Protein AF-A0A9W9Y971-F1 (afdb_monomer_lite)

Structure (mmCIF, N/CA/C/O backbone):
data_AF-A0A9W9Y971-F1
#
_entry.id   AF-A0A9W9Y971-F1
#
loop_
_atom_site.group_PDB
_atom_site.id
_atom_site.type_symbol
_atom_site.label_atom_id
_atom_site.label_alt_id
_atom_site.label_comp_id
_atom_site.label_asym_id
_atom_site.label_entity_id
_atom_site.label_seq_id
_atom_site.pdbx_PDB_ins_code
_atom_site.Cartn_x
_atom_site.Cartn_y
_atom_site.Cartn_z
_atom_site.occupancy
_atom_site.B_iso_or_equiv
_atom_site.auth_seq_id
_atom_site.auth_comp_id
_atom_site.auth_asym_id
_atom_site.auth_atom_id
_atom_site.pdbx_PDB_model_num
ATOM 1 N N . MET A 1 1 ? -6.198 -28.218 12.241 1.00 58.19 1 MET A N 1
ATOM 2 C CA . MET A 1 1 ? -5.341 -27.033 12.477 1.00 58.19 1 MET A CA 1
ATOM 3 C C . MET A 1 1 ? -5.635 -25.911 11.484 1.00 58.19 1 MET A C 1
ATOM 5 O O . MET A 1 1 ? -5.913 -24.820 11.950 1.00 58.19 1 MET A O 1
ATOM 9 N N . ALA A 1 2 ? -5.689 -26.165 10.168 1.00 63.78 2 ALA A N 1
ATOM 10 C CA . ALA A 1 2 ? -6.005 -25.134 9.162 1.00 63.78 2 ALA A CA 1
ATOM 11 C C . ALA A 1 2 ? -7.348 -24.402 9.386 1.00 63.78 2 ALA A C 1
ATOM 13 O O . ALA A 1 2 ? -7.381 -23.181 9.347 1.00 63.78 2 ALA A O 1
ATOM 14 N N . ALA A 1 3 ? -8.426 -25.123 9.722 1.00 70.31 3 ALA A N 1
ATOM 15 C CA . ALA A 1 3 ? -9.736 -24.509 9.980 1.00 70.31 3 ALA A CA 1
ATOM 16 C C . ALA A 1 3 ? -9.753 -23.553 11.192 1.00 70.31 3 ALA A C 1
ATOM 18 O O . ALA A 1 3 ? -10.472 -22.566 11.180 1.00 70.31 3 ALA A O 1
ATOM 19 N N . ALA A 1 4 ? -8.944 -23.823 12.223 1.00 72.19 4 ALA A N 1
ATOM 20 C CA . ALA A 1 4 ? -8.858 -22.964 13.406 1.00 72.19 4 ALA A CA 1
ATOM 21 C C . ALA A 1 4 ? -7.996 -21.713 13.157 1.00 72.19 4 ALA A C 1
ATOM 23 O O . ALA A 1 4 ? -8.248 -20.666 13.744 1.00 72.19 4 ALA A O 1
ATOM 24 N N . ALA A 1 5 ? -6.983 -21.819 12.288 1.00 73.00 5 ALA A N 1
ATOM 25 C CA . ALA A 1 5 ? -6.194 -20.669 11.855 1.00 73.00 5 ALA A CA 1
ATOM 26 C C . ALA A 1 5 ? -7.034 -19.724 10.983 1.00 73.00 5 ALA A C 1
ATOM 28 O O . ALA A 1 5 ? -7.047 -18.528 11.233 1.00 73.00 5 ALA A O 1
ATOM 29 N N . ASP A 1 6 ? -7.802 -20.274 10.040 1.00 78.50 6 ASP A N 1
ATOM 30 C CA . ASP A 1 6 ? -8.719 -19.506 9.192 1.00 78.50 6 ASP A CA 1
ATOM 31 C C . ASP A 1 6 ? -9.809 -18.790 10.016 1.00 78.50 6 ASP A C 1
ATOM 33 O O . ASP A 1 6 ? -10.057 -17.603 9.827 1.00 78.50 6 ASP A O 1
ATOM 37 N N . ASP A 1 7 ? -10.397 -19.460 11.012 1.00 83.88 7 ASP A N 1
ATOM 38 C CA . ASP A 1 7 ? -11.390 -18.840 11.903 1.00 83.88 7 ASP A CA 1
ATOM 39 C C . ASP A 1 7 ? -10.799 -17.687 12.736 1.00 83.88 7 ASP A C 1
ATOM 41 O O . ASP A 1 7 ? -11.383 -16.605 12.841 1.00 83.88 7 ASP A O 1
ATOM 45 N N . ARG A 1 8 ? -9.577 -17.867 13.253 1.00 85.19 8 ARG A N 1
ATOM 46 C CA . ARG A 1 8 ? -8.841 -16.804 13.951 1.00 85.19 8 ARG A CA 1
ATOM 47 C C . ARG A 1 8 ? -8.570 -15.611 13.035 1.00 85.19 8 ARG A C 1
ATOM 49 O O . ARG A 1 8 ? -8.769 -14.476 13.454 1.00 85.19 8 ARG A O 1
ATOM 56 N N . ASN A 1 9 ? -8.143 -15.857 11.802 1.00 86.75 9 ASN A N 1
ATOM 57 C CA . ASN A 1 9 ? -7.836 -14.808 10.832 1.00 86.75 9 ASN A CA 1
ATOM 58 C C . ASN A 1 9 ? -9.091 -13.993 10.481 1.00 86.75 9 ASN A C 1
ATOM 60 O O . ASN A 1 9 ? -9.072 -12.763 10.484 1.00 86.75 9 ASN A O 1
ATOM 64 N N . ARG A 1 10 ? -10.237 -14.660 10.295 1.00 88.69 10 ARG A N 1
ATOM 65 C CA . ARG A 1 10 ? -11.530 -13.975 10.120 1.00 88.69 10 ARG A CA 1
ATOM 66 C C . ARG A 1 10 ? -11.905 -13.137 11.339 1.00 88.69 10 ARG A C 1
ATOM 68 O O . ARG A 1 10 ? -12.347 -12.001 11.174 1.00 88.69 10 ARG A O 1
ATOM 75 N N . SER A 1 11 ? -11.697 -13.663 12.547 1.00 92.50 11 SER A N 1
ATOM 76 C CA . SER A 1 11 ? -11.949 -12.928 13.790 1.00 92.50 11 SER A CA 1
ATOM 77 C C . SER A 1 11 ? -11.058 -11.687 13.922 1.00 92.50 11 SER A C 1
ATOM 79 O O . SER A 1 11 ? -11.558 -10.627 14.298 1.00 92.50 11 SER A O 1
ATOM 81 N N . LEU A 1 12 ? -9.770 -11.780 13.574 1.00 93.31 12 LEU A N 1
ATOM 82 C CA . LEU A 1 12 ? -8.840 -10.645 13.597 1.00 93.31 12 LEU A CA 1
ATOM 83 C C . LEU A 1 12 ? -9.221 -9.582 12.566 1.00 93.31 12 LEU A C 1
ATOM 85 O O . LEU A 1 12 ? -9.265 -8.394 12.889 1.00 93.31 12 LEU A O 1
ATOM 89 N N . LYS A 1 13 ? -9.570 -10.000 11.346 1.00 93.69 13 LYS A N 1
ATOM 90 C CA . LYS A 1 13 ? -10.064 -9.098 10.303 1.00 93.69 13 LYS A CA 1
ATOM 91 C C . LYS A 1 13 ? -11.346 -8.381 10.724 1.00 93.69 13 LYS A C 1
ATOM 93 O O . LYS A 1 13 ? -11.473 -7.180 10.493 1.00 93.69 13 LYS A O 1
ATOM 98 N N . GLN A 1 14 ? -1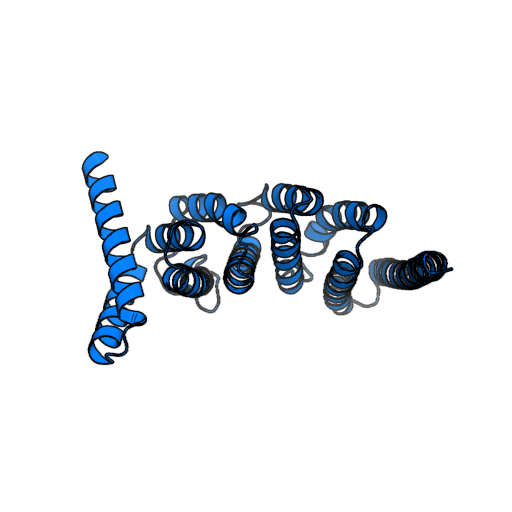2.279 -9.083 11.365 1.00 94.81 14 GLN A N 1
ATOM 99 C CA . GLN A 1 14 ? -13.498 -8.469 11.888 1.00 94.81 14 GLN A CA 1
ATOM 100 C C . GLN A 1 14 ? -13.184 -7.438 12.982 1.00 94.81 14 GLN A C 1
ATOM 102 O O . GLN A 1 14 ? -13.661 -6.307 12.898 1.00 94.81 14 GLN A O 1
ATOM 107 N N . ALA A 1 15 ? -12.324 -7.780 13.946 1.00 95.31 15 ALA A N 1
ATOM 108 C CA . ALA A 1 15 ? -11.894 -6.851 14.992 1.00 95.31 15 ALA A CA 1
ATOM 109 C C . ALA A 1 15 ? -11.201 -5.602 14.415 1.00 95.31 15 ALA A C 1
ATOM 111 O O . ALA A 1 15 ? -11.392 -4.490 14.916 1.00 95.31 15 ALA A O 1
ATOM 112 N N . LEU A 1 16 ? -10.431 -5.759 13.331 1.00 96.75 16 LEU A N 1
ATOM 113 C CA 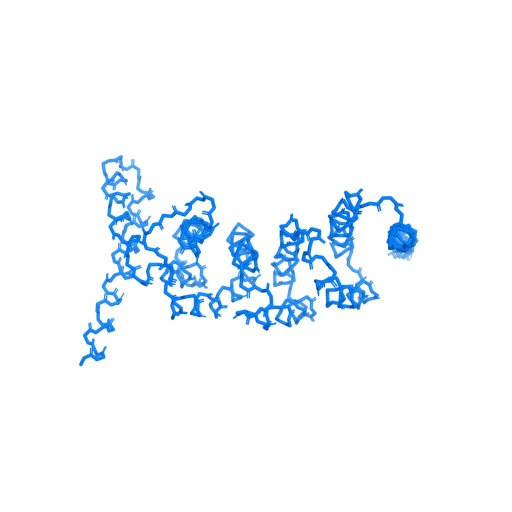. LEU A 1 16 ? -9.847 -4.638 12.599 1.00 96.75 16 LEU A CA 1
ATOM 114 C C . LEU A 1 16 ? -10.934 -3.739 11.999 1.00 96.75 16 LEU A C 1
ATOM 116 O O . LEU A 1 16 ? -10.899 -2.531 12.212 1.00 96.75 16 LEU A O 1
ATOM 120 N N . VAL A 1 17 ? -11.922 -4.299 11.297 1.00 96.31 17 VAL A N 1
ATOM 121 C CA . VAL A 1 17 ? -13.032 -3.521 10.713 1.00 96.31 17 VAL A CA 1
ATOM 122 C C . VAL A 1 17 ? -13.817 -2.764 11.786 1.00 96.31 17 VAL A C 1
ATOM 124 O O . VAL A 1 17 ? -14.126 -1.584 11.602 1.00 96.31 17 VAL A O 1
ATOM 127 N N . GLU A 1 18 ? -14.106 -3.407 12.916 1.00 96.50 18 GLU A N 1
ATOM 128 C CA . GLU A 1 18 ? -14.785 -2.785 14.057 1.00 96.50 18 GLU A CA 1
ATOM 129 C C . GLU A 1 18 ? -13.962 -1.621 14.628 1.00 96.50 18 GLU A C 1
ATOM 131 O O . GLU A 1 18 ? -14.495 -0.526 14.825 1.00 96.50 18 GLU A O 1
ATOM 136 N N . SER A 1 19 ? -12.648 -1.809 14.790 1.00 97.31 19 SER A N 1
ATOM 137 C CA . SER A 1 19 ? -11.732 -0.761 15.263 1.00 97.31 19 SER A CA 1
ATOM 138 C C . SER A 1 19 ? -11.675 0.421 14.290 1.00 97.31 19 SER A C 1
ATOM 140 O O . SER A 1 19 ? -11.844 1.569 14.692 1.00 97.31 19 SER A O 1
ATOM 142 N N . LEU A 1 20 ? -11.522 0.164 12.986 1.00 97.00 20 LEU A N 1
ATOM 143 C CA . LEU A 1 20 ? -11.524 1.214 11.960 1.00 97.00 20 LEU A CA 1
ATOM 144 C C . LEU A 1 20 ? -12.852 1.981 11.926 1.00 97.00 20 LEU A C 1
ATOM 146 O O . LEU A 1 20 ? -12.861 3.198 11.750 1.00 97.00 20 LEU A O 1
ATOM 150 N N . THR A 1 21 ? -13.971 1.287 12.130 1.00 97.06 21 THR A N 1
ATOM 151 C CA . THR A 1 21 ? -15.300 1.908 12.203 1.00 97.06 21 THR A CA 1
ATOM 152 C C . THR A 1 21 ? -15.416 2.813 13.428 1.00 97.06 21 THR A C 1
ATOM 154 O O . THR A 1 21 ? -15.892 3.942 13.319 1.00 97.06 21 THR A O 1
ATOM 157 N N . ALA A 1 22 ? -14.930 2.360 14.584 1.00 96.88 22 ALA A N 1
ATOM 158 C CA . ALA A 1 22 ? -14.951 3.131 15.821 1.00 96.88 22 ALA A CA 1
ATOM 159 C C . ALA A 1 22 ? -14.008 4.352 15.791 1.00 96.88 22 ALA A C 1
ATOM 161 O O . ALA A 1 22 ? -14.371 5.396 16.329 1.00 96.88 22 ALA A O 1
ATOM 162 N N . ILE A 1 23 ? -12.868 4.288 15.088 1.00 97.00 23 ILE A N 1
ATOM 163 C CA . ILE A 1 23 ? -11.971 5.444 14.858 1.00 97.00 23 ILE A CA 1
ATOM 164 C C . ILE A 1 23 ? -12.685 6.583 14.105 1.00 97.00 23 ILE A C 1
ATOM 166 O O . ILE A 1 23 ? -12.364 7.759 14.288 1.00 97.00 23 ILE A O 1
ATOM 170 N N . LEU A 1 24 ? -13.682 6.258 13.282 1.00 94.88 24 LEU A N 1
ATOM 171 C CA . LEU A 1 24 ? -14.476 7.235 12.533 1.00 94.88 24 LEU A CA 1
ATOM 172 C C . LEU A 1 24 ? -15.702 7.750 13.311 1.00 94.88 24 LEU A C 1
ATOM 174 O O . LEU A 1 24 ? -16.451 8.579 12.791 1.00 94.88 24 LEU A O 1
ATOM 178 N N . SER A 1 25 ? -15.918 7.277 14.542 1.00 95.81 25 SER A N 1
ATOM 179 C CA . SER A 1 25 ? -17.029 7.698 15.399 1.00 95.81 25 SER A CA 1
ATOM 180 C C . SER A 1 25 ? -16.868 9.150 15.876 1.00 95.81 25 SER A C 1
ATOM 182 O O . SER A 1 25 ? -15.750 9.587 16.163 1.00 95.81 25 SER A O 1
ATOM 184 N N . PRO A 1 26 ? -17.963 9.918 16.039 1.00 95.19 26 PRO A N 1
ATOM 185 C CA . PRO A 1 26 ? -17.903 11.225 16.694 1.00 95.19 26 PRO A CA 1
ATOM 186 C C . PRO A 1 26 ? -17.559 11.132 18.192 1.00 95.19 26 PRO A C 1
ATOM 188 O O . PRO A 1 26 ? -17.083 12.114 18.762 1.00 95.19 26 PRO A O 1
ATOM 191 N N . ASP A 1 27 ? -17.777 9.978 18.834 1.00 97.31 27 ASP A N 1
ATOM 192 C CA . ASP A 1 27 ? -17.466 9.778 20.251 1.00 97.31 27 ASP A CA 1
ATOM 193 C C . ASP A 1 27 ? -15.949 9.677 20.488 1.00 97.31 27 ASP A C 1
ATOM 195 O O . ASP A 1 27 ? -15.261 8.822 19.930 1.00 97.31 27 ASP A O 1
ATOM 199 N N . GLN A 1 28 ? -15.415 10.559 21.336 1.00 96.56 28 GLN A N 1
ATOM 200 C CA . GLN A 1 28 ? -13.990 10.591 21.659 1.00 96.56 28 GLN A CA 1
ATOM 201 C C . GLN A 1 28 ? -13.539 9.329 22.399 1.00 96.56 28 GLN A C 1
ATOM 203 O O . GLN A 1 28 ? -12.441 8.845 22.126 1.00 96.56 28 GLN A O 1
ATOM 208 N N . GLN A 1 29 ? -14.361 8.794 23.305 1.00 96.62 29 GLN A N 1
ATOM 209 C CA . GLN A 1 29 ? -13.983 7.616 24.082 1.00 96.62 29 GLN A CA 1
ATOM 210 C C . GLN A 1 29 ? -13.901 6.376 23.183 1.00 96.62 29 GLN A C 1
ATOM 212 O O . GLN A 1 29 ? -12.893 5.670 23.214 1.00 96.62 29 GLN A O 1
ATOM 217 N N . ALA A 1 30 ? -14.898 6.161 22.316 1.00 96.12 30 ALA A N 1
ATOM 218 C CA . ALA A 1 30 ? -14.865 5.100 21.312 1.00 96.12 30 ALA A CA 1
ATOM 219 C C . ALA A 1 30 ? -13.629 5.183 20.402 1.00 96.12 30 ALA A C 1
ATOM 221 O O . ALA A 1 30 ? -12.990 4.162 20.151 1.00 96.12 30 ALA A O 1
ATOM 222 N N . ARG A 1 31 ? -13.250 6.389 19.950 1.00 96.88 31 ARG A N 1
ATOM 223 C CA . ARG A 1 31 ? -12.043 6.576 19.128 1.00 96.88 31 ARG A CA 1
ATOM 224 C C . ARG A 1 31 ? -10.768 6.184 19.868 1.00 96.88 31 ARG A C 1
ATOM 226 O O . ARG A 1 31 ? -9.964 5.442 19.319 1.00 96.88 31 ARG A O 1
ATOM 233 N N . GLN A 1 32 ? -10.605 6.630 21.114 1.00 96.88 32 GLN A N 1
ATOM 234 C CA . GLN A 1 32 ? -9.423 6.307 21.922 1.00 96.88 32 GLN A CA 1
ATOM 235 C C . GLN A 1 32 ? -9.296 4.800 22.169 1.00 96.88 32 GLN A C 1
ATOM 237 O O . GLN A 1 32 ? -8.224 4.234 21.967 1.00 96.88 32 GLN A O 1
ATOM 242 N N . MET A 1 33 ? -10.398 4.135 22.528 1.00 96.31 33 MET A N 1
ATOM 243 C CA . MET A 1 33 ? -10.410 2.681 22.721 1.00 96.31 33 MET A CA 1
ATOM 244 C C . MET A 1 33 ? -10.063 1.930 21.431 1.00 96.31 33 MET A C 1
ATOM 246 O O . MET A 1 33 ? -9.336 0.940 21.459 1.00 96.31 33 MET A O 1
ATOM 250 N N . ALA A 1 34 ? -10.553 2.408 20.288 1.00 96.88 34 ALA A N 1
ATOM 251 C CA . ALA A 1 34 ? -10.263 1.802 18.997 1.00 96.88 34 ALA A CA 1
ATOM 252 C C . ALA A 1 34 ? -8.804 2.003 18.558 1.00 96.88 34 ALA A C 1
ATOM 254 O O . ALA A 1 34 ? -8.207 1.091 17.991 1.00 96.88 34 ALA A O 1
ATOM 255 N N . GLU A 1 35 ? -8.202 3.158 18.853 1.00 95.38 35 GLU A N 1
ATOM 256 C CA . GLU A 1 35 ? -6.769 3.398 18.637 1.00 95.38 35 GLU A CA 1
ATOM 257 C C . GLU A 1 35 ? -5.896 2.489 19.517 1.00 95.38 35 GLU A C 1
ATOM 259 O O . GLU A 1 35 ? -4.872 1.984 19.057 1.00 95.38 35 GLU A O 1
ATOM 264 N N . GLU A 1 36 ? -6.291 2.246 20.770 1.00 95.88 36 GLU A N 1
ATOM 265 C CA . GLU A 1 36 ? -5.616 1.280 21.646 1.00 95.88 36 GLU A CA 1
ATOM 266 C C . GLU A 1 36 ? -5.740 -0.149 21.113 1.00 95.88 36 GLU A C 1
ATOM 268 O O . GLU A 1 36 ? -4.737 -0.861 21.030 1.00 95.88 36 GLU A O 1
ATOM 273 N N . GLN A 1 37 ? -6.935 -0.547 20.673 1.00 95.12 37 GLN A N 1
ATOM 274 C CA . GLN A 1 37 ? -7.157 -1.856 20.063 1.00 95.12 37 GLN A CA 1
ATOM 275 C C . GLN A 1 37 ? -6.330 -2.033 18.784 1.00 95.12 37 GLN A C 1
ATOM 277 O O . GLN A 1 37 ? -5.762 -3.101 18.554 1.00 95.12 37 GLN A O 1
ATOM 282 N N . LEU A 1 38 ? -6.202 -0.982 17.971 1.00 95.56 38 LEU A N 1
ATOM 283 C CA . LEU A 1 38 ? -5.403 -1.019 16.753 1.00 95.56 38 LEU A CA 1
ATOM 284 C C . LEU A 1 38 ? -3.918 -1.275 17.052 1.00 95.56 38 LEU A C 1
ATOM 286 O O . LEU A 1 38 ? -3.294 -2.046 16.331 1.00 95.56 38 LEU A O 1
ATOM 290 N N . LYS A 1 39 ? -3.370 -0.719 18.143 1.00 93.88 39 LYS A N 1
ATOM 291 C CA . LYS A 1 39 ? -1.988 -1.001 18.588 1.00 93.88 39 LYS A CA 1
ATOM 292 C C . LYS A 1 39 ? -1.789 -2.465 18.985 1.00 93.88 39 LYS A C 1
ATOM 294 O O . LYS A 1 39 ? -0.711 -3.013 18.782 1.00 93.88 39 LYS A O 1
ATOM 299 N N . VAL A 1 40 ? -2.817 -3.105 19.547 1.00 94.31 40 VAL A N 1
ATOM 300 C CA . VAL A 1 40 ? -2.781 -4.544 19.861 1.00 94.31 40 VAL A CA 1
ATOM 301 C C . VAL A 1 40 ? -2.824 -5.380 18.582 1.00 94.31 40 VAL A C 1
ATOM 303 O O . VAL A 1 40 ? -2.121 -6.380 18.478 1.00 94.31 40 VAL A O 1
ATOM 306 N N . LEU A 1 41 ? -3.623 -4.972 17.593 1.00 94.62 41 LEU A N 1
ATOM 307 C CA . LEU A 1 41 ? -3.688 -5.650 16.297 1.00 94.62 41 LEU A CA 1
ATOM 308 C C . LEU A 1 41 ? -2.407 -5.455 15.471 1.00 94.62 41 LEU A C 1
ATOM 310 O O . LEU A 1 41 ? -2.026 -6.370 14.747 1.00 94.62 41 LEU A O 1
ATOM 314 N N . GLU A 1 42 ? -1.727 -4.313 15.607 1.00 94.38 42 GLU A N 1
ATOM 315 C CA . GLU A 1 42 ? -0.517 -3.946 14.851 1.00 94.38 42 GLU A CA 1
ATOM 316 C C . GLU A 1 42 ? 0.623 -4.968 14.991 1.00 94.38 42 GLU A C 1
ATOM 318 O O . GLU A 1 42 ? 1.386 -5.172 14.051 1.00 94.38 42 GLU A O 1
ATOM 323 N N . VAL A 1 43 ? 0.707 -5.664 16.129 1.00 92.94 43 VAL A N 1
ATOM 324 C CA . VAL A 1 43 ? 1.738 -6.685 16.389 1.00 92.94 43 VAL A CA 1
ATOM 325 C C . VAL A 1 43 ? 1.362 -8.091 15.902 1.00 92.94 43 VAL A C 1
ATOM 327 O O . VAL A 1 43 ? 2.078 -9.048 16.192 1.00 92.94 43 VAL A O 1
ATOM 330 N N . THR A 1 44 ? 0.241 -8.246 15.191 1.00 94.44 44 THR A N 1
ATOM 331 C CA . THR A 1 44 ? -0.170 -9.531 14.604 1.00 94.44 44 THR A CA 1
ATOM 332 C C . THR A 1 44 ? 0.388 -9.705 13.191 1.00 94.44 44 THR A C 1
ATOM 334 O O . THR A 1 44 ? 0.422 -8.758 12.407 1.00 94.44 44 THR A O 1
ATOM 337 N N . ASP A 1 45 ? 0.774 -10.935 12.838 1.00 91.75 45 ASP A N 1
ATOM 338 C CA . ASP A 1 45 ? 1.413 -11.237 11.546 1.00 91.75 45 ASP A CA 1
ATOM 339 C C . ASP A 1 45 ? 0.544 -10.875 10.327 1.00 91.75 45 ASP A C 1
ATOM 341 O O . ASP A 1 45 ? 1.067 -10.547 9.264 1.00 91.75 45 ASP A O 1
ATOM 345 N N . GLU A 1 46 ? -0.785 -10.923 10.467 1.00 94.19 46 GLU A N 1
ATOM 346 C CA . GLU A 1 46 ? -1.731 -10.683 9.368 1.00 94.19 46 GLU A CA 1
ATOM 347 C C . GLU A 1 46 ? -2.271 -9.254 9.305 1.00 94.19 46 GLU A C 1
ATOM 349 O O . GLU A 1 46 ? -3.030 -8.922 8.394 1.00 94.19 46 GLU A O 1
ATOM 354 N N . PHE A 1 47 ? -1.873 -8.379 10.230 1.00 97.00 47 PHE A N 1
ATOM 355 C CA . PHE A 1 47 ? -2.383 -7.011 10.294 1.00 97.00 47 PHE A CA 1
ATOM 356 C C . PHE A 1 47 ? -2.214 -6.257 8.969 1.00 97.00 47 PHE A C 1
ATOM 358 O O . PHE A 1 47 ? -3.182 -5.728 8.416 1.00 97.00 47 PHE A O 1
ATOM 365 N N . GLY A 1 48 ? -0.997 -6.269 8.417 1.00 97.25 48 GLY A N 1
ATOM 366 C CA . GLY A 1 48 ? -0.701 -5.650 7.125 1.00 97.25 48 GLY A CA 1
ATOM 367 C C . GLY A 1 48 ? -1.471 -6.285 5.965 1.00 97.25 48 GLY A C 1
ATOM 368 O O . GLY A 1 48 ? -1.915 -5.576 5.060 1.00 97.25 48 GLY A O 1
ATOM 369 N N . VAL A 1 49 ? -1.687 -7.605 6.010 1.00 97.81 49 VAL A N 1
ATOM 370 C CA . VAL A 1 49 ? -2.454 -8.337 4.991 1.00 97.81 49 VAL A CA 1
ATOM 371 C C . VAL A 1 49 ? -3.913 -7.892 5.012 1.00 97.81 49 VAL A C 1
ATOM 373 O O . VAL A 1 49 ? -4.436 -7.478 3.980 1.00 97.81 49 VAL A O 1
ATOM 376 N N . HIS A 1 50 ? -4.562 -7.875 6.178 1.00 97.81 50 HIS A N 1
ATOM 377 C CA . HIS A 1 50 ? -5.953 -7.435 6.288 1.00 97.81 50 HIS A CA 1
ATOM 378 C C . HIS A 1 50 ? -6.135 -5.963 5.906 1.00 97.81 50 HIS A C 1
ATOM 380 O O . HIS A 1 50 ? -7.121 -5.618 5.254 1.00 97.81 50 HIS A O 1
ATOM 386 N N . LEU A 1 51 ? -5.182 -5.089 6.244 1.00 97.94 51 LEU A N 1
ATOM 387 C CA . LEU A 1 51 ? -5.192 -3.701 5.779 1.00 97.94 51 LEU A CA 1
ATOM 388 C C . LEU A 1 51 ? -5.114 -3.604 4.247 1.00 97.94 51 LEU A C 1
ATOM 390 O O . LEU A 1 51 ? -5.837 -2.801 3.648 1.00 97.94 51 LEU A O 1
ATOM 394 N N . ALA A 1 52 ? -4.279 -4.426 3.603 1.00 97.69 52 ALA A N 1
ATOM 395 C CA . ALA A 1 52 ? -4.193 -4.498 2.147 1.00 97.69 52 ALA A CA 1
ATOM 396 C C . ALA A 1 52 ? -5.504 -5.006 1.526 1.00 97.69 52 ALA A C 1
ATOM 398 O O . ALA A 1 52 ? -6.018 -4.372 0.605 1.00 97.69 52 ALA A O 1
ATOM 399 N N . GLU A 1 53 ? -6.090 -6.076 2.069 1.00 97.06 53 GLU A N 1
ATOM 400 C CA . GLU A 1 53 ? -7.384 -6.613 1.632 1.00 97.06 53 GLU A CA 1
ATOM 401 C C . GLU A 1 53 ? -8.499 -5.566 1.724 1.00 97.06 53 GLU A C 1
ATOM 403 O O . GLU A 1 53 ? -9.202 -5.328 0.745 1.00 97.06 53 GLU A O 1
ATOM 408 N N . LEU A 1 54 ? -8.635 -4.899 2.876 1.00 96.44 54 LEU A N 1
ATOM 409 C CA . LEU A 1 54 ? -9.643 -3.855 3.089 1.00 96.44 54 LEU A CA 1
ATOM 410 C C . LEU A 1 54 ? -9.432 -2.656 2.163 1.00 96.44 54 LEU A C 1
ATOM 412 O O . LEU A 1 54 ? -10.391 -2.029 1.725 1.00 96.44 54 LEU A O 1
ATOM 416 N N . THR A 1 55 ? -8.183 -2.326 1.840 1.00 95.75 55 THR A N 1
ATOM 417 C CA . THR A 1 55 ? -7.871 -1.224 0.924 1.00 95.75 55 THR A CA 1
ATOM 418 C C . THR A 1 55 ? -8.359 -1.521 -0.500 1.00 95.75 55 THR A C 1
ATOM 420 O O . THR A 1 55 ? -8.951 -0.650 -1.155 1.00 95.75 55 THR A O 1
ATOM 423 N N . ILE A 1 56 ? -8.139 -2.748 -0.985 1.00 94.88 56 ILE A N 1
ATOM 424 C CA . ILE A 1 56 ? -8.485 -3.146 -2.359 1.00 94.88 56 ILE A CA 1
ATOM 425 C C . ILE A 1 56 ? -9.923 -3.664 -2.515 1.00 94.88 56 ILE A C 1
ATOM 427 O O . ILE A 1 56 ? -10.379 -3.826 -3.646 1.00 94.88 56 ILE A O 1
ATOM 431 N N . ASP A 1 57 ? -10.636 -3.906 -1.413 1.00 93.94 57 ASP A N 1
ATOM 432 C CA . ASP A 1 57 ? -12.019 -4.383 -1.420 1.00 93.94 57 ASP A CA 1
ATOM 433 C C . ASP A 1 57 ? -12.969 -3.335 -2.014 1.00 93.94 57 ASP A C 1
ATOM 435 O O . ASP A 1 57 ? -13.298 -2.334 -1.382 1.00 93.94 57 ASP A O 1
ATOM 439 N N . ARG A 1 58 ? -13.420 -3.564 -3.250 1.00 87.69 58 ARG A N 1
ATOM 440 C CA . ARG A 1 58 ? -14.291 -2.636 -3.984 1.00 87.69 58 ARG A CA 1
ATOM 441 C C . ARG A 1 58 ? -15.702 -2.543 -3.411 1.00 87.69 58 ARG A C 1
ATOM 443 O O . ARG A 1 58 ? -16.328 -1.500 -3.584 1.00 87.69 58 ARG A O 1
ATOM 450 N N . GLU A 1 59 ? -16.162 -3.581 -2.720 1.00 89.94 59 GLU A N 1
ATOM 451 C CA . GLU A 1 59 ? -17.500 -3.644 -2.125 1.00 89.94 59 GLU A CA 1
ATOM 452 C C . GLU A 1 59 ? -17.530 -3.019 -0.716 1.00 89.94 59 GLU A C 1
ATOM 454 O O . GLU A 1 59 ? -18.595 -2.714 -0.177 1.00 89.94 59 GLU A O 1
ATOM 459 N N . GLY A 1 60 ? -16.356 -2.790 -0.117 1.00 89.31 60 GLY A N 1
ATOM 460 C CA . GLY A 1 60 ? -16.206 -2.218 1.216 1.00 89.31 60 GLY A CA 1
ATOM 461 C C . GLY A 1 60 ? -16.569 -0.730 1.314 1.00 89.31 60 GLY A C 1
ATOM 462 O O . GLY A 1 60 ? -16.464 0.052 0.363 1.00 89.31 60 GLY A O 1
ATOM 463 N N . ALA A 1 61 ? -16.941 -0.293 2.521 1.00 91.94 61 ALA A N 1
ATOM 464 C CA . ALA A 1 61 ? -17.281 1.102 2.795 1.00 91.94 61 ALA A CA 1
ATOM 465 C C . ALA A 1 61 ? -16.088 2.043 2.552 1.00 91.94 61 ALA A C 1
ATOM 467 O O . ALA A 1 61 ? -15.022 1.887 3.150 1.00 91.94 61 ALA A O 1
ATOM 468 N N . LEU A 1 62 ? -16.285 3.084 1.737 1.00 89.69 62 LEU A N 1
ATOM 469 C CA . LEU A 1 62 ? -15.214 3.988 1.300 1.00 89.69 62 LEU A CA 1
ATOM 470 C C . LEU A 1 62 ? -14.371 4.569 2.445 1.00 89.69 62 LEU A C 1
ATOM 472 O O . LEU A 1 62 ? -13.149 4.643 2.335 1.00 89.69 62 LEU A O 1
ATOM 476 N N . ALA A 1 63 ? -15.013 4.983 3.537 1.00 92.69 63 ALA A N 1
ATOM 477 C CA . ALA A 1 63 ? -14.312 5.575 4.672 1.00 92.69 63 ALA A CA 1
ATOM 478 C C . ALA A 1 63 ? -13.340 4.577 5.331 1.00 92.69 63 ALA A C 1
ATOM 480 O O . ALA A 1 63 ? -12.216 4.947 5.664 1.00 92.69 63 ALA A O 1
ATOM 481 N N . ILE A 1 64 ? -13.734 3.301 5.423 1.00 94.62 64 ILE A N 1
ATOM 482 C CA . ILE A 1 64 ? -12.887 2.218 5.936 1.00 94.62 64 ILE A CA 1
ATOM 483 C C . ILE A 1 64 ? -11.725 1.963 4.986 1.00 94.62 64 ILE A C 1
ATOM 485 O O . ILE A 1 64 ? -10.585 1.907 5.427 1.00 94.62 64 ILE A O 1
ATOM 489 N N . ARG A 1 65 ? -11.986 1.891 3.678 1.00 93.44 65 ARG A N 1
ATOM 490 C CA . ARG A 1 65 ? -10.946 1.681 2.659 1.00 93.44 65 ARG A CA 1
ATOM 491 C C . ARG A 1 65 ? -9.898 2.794 2.666 1.00 93.44 65 ARG A C 1
ATOM 493 O O . ARG A 1 65 ? -8.701 2.533 2.586 1.00 93.44 65 ARG A O 1
ATOM 500 N N . GLN A 1 66 ? -10.343 4.046 2.786 1.00 91.94 66 GLN A N 1
ATOM 501 C CA . GLN A 1 66 ? -9.454 5.203 2.897 1.00 91.94 66 GLN A CA 1
ATOM 502 C C . GLN A 1 66 ? -8.607 5.126 4.164 1.00 91.94 66 GLN A C 1
ATOM 504 O O . GLN A 1 66 ? -7.386 5.239 4.072 1.00 91.94 66 GLN A O 1
ATOM 509 N N . LEU A 1 67 ? -9.227 4.894 5.323 1.00 95.06 67 LEU A N 1
ATOM 510 C CA . LEU A 1 67 ? -8.507 4.797 6.589 1.00 95.06 67 LEU A CA 1
ATOM 511 C C . LEU A 1 67 ? -7.521 3.616 6.593 1.00 95.06 67 LEU A C 1
ATOM 513 O O . LEU A 1 67 ? -6.354 3.804 6.931 1.00 95.06 67 LEU A O 1
ATOM 517 N N . ALA A 1 68 ? -7.950 2.442 6.122 1.00 96.50 68 ALA A N 1
ATOM 518 C CA . ALA A 1 68 ? -7.105 1.262 5.957 1.00 96.50 68 ALA A CA 1
ATOM 519 C C . ALA A 1 68 ? -5.896 1.558 5.064 1.00 96.50 68 ALA A C 1
ATOM 521 O O . ALA A 1 68 ? -4.779 1.214 5.429 1.00 96.50 68 ALA A O 1
ATOM 522 N N . SER A 1 69 ? -6.084 2.275 3.950 1.00 94.19 69 SER A N 1
ATOM 523 C CA . SER A 1 69 ? -4.985 2.627 3.044 1.00 94.19 69 SER A CA 1
ATOM 524 C C . SER A 1 69 ? -3.947 3.560 3.676 1.00 94.19 69 SER A C 1
ATOM 526 O O . SER A 1 69 ? -2.757 3.456 3.368 1.00 94.19 69 SER A O 1
ATOM 528 N N . VAL A 1 70 ? -4.377 4.458 4.570 1.00 93.69 70 VAL A N 1
ATOM 529 C CA . VAL A 1 70 ? -3.479 5.361 5.305 1.00 93.69 70 VAL A CA 1
ATOM 530 C C . VAL A 1 70 ? -2.708 4.589 6.371 1.00 93.69 70 VAL A C 1
ATOM 532 O O . VAL A 1 70 ? -1.498 4.766 6.493 1.00 93.69 70 VAL A O 1
ATOM 535 N N . ILE A 1 71 ? -3.386 3.714 7.115 1.00 96.25 71 ILE A N 1
ATOM 536 C CA . ILE A 1 71 ? -2.750 2.883 8.142 1.00 96.25 71 ILE A CA 1
ATOM 537 C C . ILE A 1 71 ? -1.799 1.873 7.493 1.00 96.25 71 ILE A C 1
ATOM 539 O O . ILE A 1 71 ? -0.699 1.683 7.991 1.00 96.25 71 ILE A O 1
ATOM 543 N N . LEU A 1 72 ? -2.151 1.296 6.341 1.00 97.12 72 LEU A N 1
ATOM 544 C CA . LEU A 1 72 ? -1.281 0.393 5.583 1.00 97.12 72 LEU A CA 1
ATOM 545 C C . LEU A 1 72 ? 0.032 1.065 5.189 1.00 97.12 72 LEU A C 1
ATOM 547 O O . LEU A 1 72 ? 1.097 0.478 5.348 1.00 97.12 72 LEU A O 1
ATOM 551 N N . LYS A 1 73 ? -0.033 2.312 4.711 1.00 93.81 73 LYS A N 1
ATOM 552 C CA . LYS A 1 73 ? 1.165 3.107 4.433 1.00 93.81 73 LYS A CA 1
ATOM 553 C C . LYS A 1 73 ? 2.041 3.238 5.689 1.00 93.81 73 LYS A C 1
ATOM 555 O O . LYS A 1 73 ? 3.244 3.012 5.614 1.00 93.81 73 LYS A O 1
ATOM 560 N N . GLN A 1 74 ? 1.445 3.594 6.829 1.00 95.00 74 GLN A N 1
ATOM 561 C CA . GLN A 1 74 ? 2.180 3.736 8.093 1.00 95.00 74 GLN A CA 1
ATOM 562 C C . GLN A 1 74 ? 2.768 2.401 8.566 1.00 95.00 74 GLN A C 1
ATOM 564 O O . GLN A 1 74 ? 3.886 2.370 9.071 1.00 95.00 74 GLN A O 1
ATOM 569 N N . TYR A 1 75 ? 2.036 1.305 8.361 1.00 97.19 75 TYR A N 1
ATOM 570 C CA . TYR A 1 75 ? 2.491 -0.044 8.661 1.00 97.19 75 TYR A CA 1
ATOM 571 C C . TYR A 1 75 ? 3.717 -0.416 7.825 1.00 97.19 75 TYR A C 1
ATOM 573 O O . TYR A 1 75 ? 4.706 -0.866 8.387 1.00 97.19 75 TYR A O 1
ATOM 581 N N . VAL A 1 76 ? 3.702 -0.168 6.511 1.00 96.44 76 VAL A N 1
ATOM 582 C CA . VAL A 1 76 ? 4.865 -0.413 5.640 1.00 96.44 76 VAL A CA 1
ATOM 583 C C . VAL A 1 76 ? 6.080 0.398 6.108 1.00 96.44 76 VAL A C 1
ATOM 585 O O . VAL A 1 76 ? 7.157 -0.166 6.274 1.00 96.44 76 VAL A O 1
ATOM 588 N N . GLU A 1 77 ? 5.921 1.693 6.396 1.00 94.00 77 GLU A N 1
ATOM 589 C CA . GLU A 1 77 ? 7.034 2.526 6.890 1.00 94.00 77 GLU A CA 1
ATOM 590 C C . GLU A 1 77 ? 7.621 2.023 8.222 1.00 94.00 77 GLU A C 1
ATOM 592 O O . GLU A 1 77 ? 8.817 2.184 8.465 1.00 94.00 77 GLU A O 1
ATOM 597 N N . ALA A 1 78 ? 6.790 1.445 9.093 1.00 96.19 78 ALA A N 1
ATOM 598 C CA . ALA A 1 78 ? 7.189 1.050 10.439 1.00 96.19 78 ALA A CA 1
ATOM 599 C C . ALA A 1 78 ? 7.604 -0.423 10.569 1.00 96.19 78 ALA A C 1
ATOM 601 O O . ALA A 1 78 ? 8.449 -0.730 11.396 1.00 96.19 78 ALA A O 1
ATOM 602 N N . HIS A 1 79 ? 7.043 -1.339 9.786 1.00 97.62 79 HIS A N 1
ATOM 603 C CA . HIS A 1 79 ? 7.178 -2.781 10.019 1.00 97.62 79 HIS A CA 1
ATOM 604 C C . HIS A 1 79 ? 7.800 -3.535 8.843 1.00 97.62 79 HIS A C 1
ATOM 606 O O . HIS A 1 79 ? 8.067 -4.728 8.976 1.00 97.62 79 HIS A O 1
ATOM 612 N N . TRP A 1 80 ? 8.023 -2.908 7.681 1.00 97.44 80 TRP A N 1
ATOM 613 C CA . TRP A 1 80 ? 8.455 -3.657 6.495 1.00 97.44 80 TRP A CA 1
ATOM 614 C C . TRP A 1 80 ? 9.880 -4.206 6.602 1.00 97.44 80 TRP A C 1
ATOM 616 O O . TRP A 1 80 ? 10.129 -5.331 6.187 1.00 97.44 80 TRP A O 1
ATOM 626 N N . THR A 1 81 ? 10.818 -3.445 7.166 1.00 95.00 81 THR A N 1
ATOM 627 C CA . THR A 1 81 ? 12.211 -3.884 7.336 1.00 95.00 81 THR A CA 1
ATOM 628 C C . THR A 1 81 ? 12.820 -3.322 8.609 1.00 95.00 81 THR A C 1
ATOM 630 O O . THR A 1 81 ? 12.605 -2.157 8.947 1.00 95.00 81 THR A O 1
ATOM 633 N N . LEU A 1 82 ? 13.653 -4.124 9.276 1.00 95.81 82 LEU A N 1
ATOM 634 C CA . LEU A 1 82 ? 14.440 -3.692 10.438 1.00 95.81 82 LEU A CA 1
ATOM 635 C C . LEU A 1 82 ? 15.449 -2.573 10.121 1.00 95.81 82 LEU A C 1
ATOM 637 O O . LEU A 1 82 ? 15.974 -1.937 11.030 1.00 95.81 82 LEU A O 1
ATOM 641 N N . HIS A 1 83 ? 15.718 -2.334 8.836 1.00 92.56 83 HIS A N 1
ATOM 642 C CA . HIS A 1 83 ? 16.645 -1.309 8.352 1.00 92.56 83 HIS A CA 1
ATOM 643 C C . HIS A 1 83 ? 15.974 0.064 8.167 1.00 92.56 83 HIS A C 1
ATOM 645 O O . HIS A 1 83 ? 16.652 1.034 7.836 1.00 92.56 83 HIS A O 1
ATOM 651 N N . GLY A 1 84 ? 14.652 0.158 8.351 1.00 90.75 84 GLY A N 1
ATOM 652 C CA . GLY A 1 84 ? 13.911 1.407 8.203 1.00 90.75 84 GLY A CA 1
ATOM 653 C C . GLY A 1 84 ? 14.137 2.368 9.373 1.00 90.75 84 GLY A C 1
ATOM 654 O O . GLY A 1 84 ? 14.151 1.963 10.532 1.00 90.75 84 GLY A O 1
ATOM 655 N N . GLU A 1 85 ? 14.236 3.671 9.093 1.00 89.94 85 GLU A N 1
ATOM 656 C CA . GLU A 1 85 ? 14.467 4.699 10.126 1.00 89.94 85 GLU A CA 1
ATOM 657 C C . GLU A 1 85 ? 13.366 4.748 11.198 1.00 89.94 85 GLU A C 1
ATOM 659 O O . GLU A 1 85 ? 13.630 5.034 12.365 1.00 89.94 85 GLU A O 1
ATOM 664 N N . LYS A 1 86 ? 12.119 4.471 10.802 1.00 93.06 86 LYS A N 1
ATOM 665 C CA . LYS A 1 86 ? 10.939 4.477 11.681 1.00 93.06 86 LYS A CA 1
ATOM 666 C C . LYS A 1 86 ? 10.557 3.076 12.162 1.00 93.06 86 LYS A C 1
ATOM 668 O O . LYS A 1 86 ? 9.406 2.869 12.551 1.00 93.06 86 LYS A O 1
ATOM 673 N N . PHE A 1 87 ? 11.487 2.122 12.092 1.00 96.69 87 PHE A N 1
ATOM 674 C CA . PHE A 1 87 ? 11.188 0.727 12.373 1.00 96.69 87 PHE A CA 1
ATOM 675 C C . PHE A 1 87 ? 10.626 0.530 13.786 1.00 96.69 87 PHE A C 1
ATOM 677 O O . PHE A 1 87 ? 11.150 1.042 14.779 1.00 96.69 87 PHE A O 1
ATOM 684 N N . ARG A 1 88 ? 9.553 -0.252 13.866 1.00 95.31 88 ARG A N 1
ATOM 685 C CA . ARG A 1 88 ? 8.913 -0.723 15.087 1.00 95.31 88 ARG A CA 1
ATOM 686 C C . ARG A 1 88 ? 8.733 -2.239 14.958 1.00 95.31 88 ARG A C 1
ATOM 688 O O . ARG A 1 88 ? 8.202 -2.696 13.952 1.00 95.31 88 ARG A O 1
ATOM 695 N N . PRO A 1 89 ? 9.159 -3.044 15.946 1.00 93.75 89 PRO A N 1
ATOM 696 C CA . PRO A 1 89 ? 8.924 -4.483 15.907 1.00 93.75 89 PRO A CA 1
ATOM 697 C C . PRO A 1 89 ? 7.422 -4.807 16.063 1.00 93.75 89 PRO A C 1
ATOM 699 O O . PRO A 1 89 ? 6.707 -4.041 16.715 1.00 93.75 89 PRO A O 1
ATOM 702 N N . PRO A 1 90 ? 6.943 -5.951 15.539 1.00 95.94 90 PRO A N 1
ATOM 703 C CA . PRO A 1 90 ? 7.695 -6.965 14.792 1.00 95.94 90 PRO A CA 1
ATOM 704 C C . PRO A 1 90 ? 7.956 -6.560 13.332 1.00 95.94 90 PRO A C 1
ATOM 706 O O . PRO A 1 90 ? 7.233 -5.739 12.771 1.00 95.94 90 PRO A O 1
ATOM 709 N N . GLU A 1 91 ? 8.981 -7.155 12.713 1.00 97.50 91 GLU A N 1
ATOM 710 C CA . GLU A 1 91 ? 9.145 -7.080 11.257 1.00 97.50 91 GLU A CA 1
ATOM 711 C C . GLU A 1 91 ? 8.071 -7.930 10.565 1.00 97.50 91 GLU A C 1
ATOM 713 O O . GLU A 1 91 ? 7.721 -9.017 11.028 1.00 97.50 91 GLU A O 1
ATOM 718 N N . THR A 1 92 ? 7.558 -7.430 9.443 1.00 97.62 92 THR A N 1
ATOM 719 C CA . THR A 1 92 ? 6.572 -8.121 8.609 1.00 97.62 92 THR A CA 1
ATOM 720 C C . THR A 1 92 ? 7.147 -9.453 8.132 1.00 97.62 92 THR A C 1
ATOM 722 O O . THR A 1 92 ? 8.218 -9.491 7.525 1.00 97.62 92 THR A O 1
ATOM 725 N N . THR A 1 93 ? 6.426 -10.548 8.372 1.00 97.19 93 THR A N 1
ATOM 726 C CA . THR A 1 93 ? 6.867 -11.889 7.962 1.00 97.19 93 THR A CA 1
ATOM 727 C C . THR A 1 93 ? 6.948 -12.019 6.439 1.00 97.19 93 THR A C 1
ATOM 729 O O . THR A 1 93 ? 6.192 -11.374 5.711 1.00 97.19 93 THR A O 1
ATOM 732 N N . ASP A 1 94 ? 7.806 -12.907 5.931 1.00 96.50 94 ASP A N 1
ATOM 733 C CA . ASP A 1 94 ? 7.949 -13.123 4.481 1.00 96.50 94 ASP A CA 1
ATOM 734 C C . ASP A 1 94 ? 6.636 -13.548 3.808 1.00 96.50 94 ASP A C 1
ATOM 736 O O . ASP A 1 94 ? 6.339 -13.121 2.689 1.00 96.50 94 ASP A O 1
ATOM 740 N N . ALA A 1 95 ? 5.820 -14.347 4.504 1.00 96.69 95 ALA A N 1
ATOM 741 C CA . ALA A 1 95 ? 4.501 -14.756 4.030 1.00 96.69 95 ALA A CA 1
ATOM 742 C C . ALA A 1 95 ? 3.553 -13.552 3.891 1.00 96.69 95 ALA A C 1
ATOM 744 O O . ALA A 1 95 ? 2.906 -13.396 2.854 1.00 96.69 95 ALA A O 1
ATOM 745 N N . ALA A 1 96 ? 3.520 -12.667 4.893 1.00 96.88 96 ALA A N 1
ATOM 746 C CA . ALA A 1 96 ? 2.726 -11.444 4.844 1.00 96.88 96 ALA A CA 1
ATOM 747 C C . ALA A 1 96 ? 3.240 -10.472 3.769 1.00 96.88 96 ALA A C 1
ATOM 749 O O . ALA A 1 96 ? 2.437 -9.940 3.002 1.00 96.88 96 ALA A O 1
ATOM 750 N N . LYS A 1 97 ? 4.565 -10.291 3.637 1.00 98.06 97 LYS A N 1
ATOM 751 C CA . LYS A 1 97 ? 5.172 -9.479 2.566 1.00 98.06 97 LYS A CA 1
ATOM 752 C C . LYS A 1 97 ? 4.740 -9.979 1.189 1.00 98.06 97 LYS A C 1
ATOM 754 O O . LYS A 1 97 ? 4.287 -9.185 0.367 1.00 98.06 97 LYS A O 1
ATOM 759 N N . ALA A 1 98 ? 4.854 -11.284 0.937 1.00 97.31 98 ALA A N 1
ATOM 760 C CA . ALA A 1 98 ? 4.469 -11.886 -0.338 1.00 97.31 98 ALA A CA 1
ATOM 761 C C . ALA A 1 98 ? 2.986 -11.649 -0.663 1.00 97.31 98 ALA A C 1
ATOM 763 O O . ALA A 1 98 ? 2.656 -11.275 -1.791 1.00 97.31 98 ALA A O 1
ATOM 764 N N . GLU A 1 99 ? 2.100 -11.800 0.322 1.00 97.69 99 GLU A N 1
ATOM 765 C CA . GLU A 1 99 ? 0.667 -11.597 0.119 1.00 97.69 99 GLU A CA 1
ATOM 766 C C . GLU A 1 99 ? 0.310 -10.120 -0.102 1.00 97.69 99 GLU A C 1
ATOM 768 O O . GLU A 1 99 ? -0.421 -9.793 -1.037 1.00 97.69 99 GLU A O 1
ATOM 773 N N . ILE A 1 100 ? 0.896 -9.196 0.665 1.00 98.19 100 ILE A N 1
ATOM 774 C CA . ILE A 1 100 ? 0.716 -7.750 0.458 1.00 98.19 100 ILE A CA 1
ATOM 775 C C . ILE A 1 100 ? 1.184 -7.349 -0.950 1.00 98.19 100 ILE A C 1
ATOM 777 O O . ILE A 1 100 ? 0.465 -6.646 -1.666 1.00 98.19 100 ILE A O 1
ATOM 781 N N . ARG A 1 101 ? 2.347 -7.849 -1.391 1.00 97.81 101 ARG A N 1
ATOM 782 C CA . ARG A 1 101 ? 2.874 -7.629 -2.749 1.00 97.81 101 ARG A CA 1
ATOM 783 C C . ARG A 1 101 ? 1.947 -8.186 -3.833 1.00 97.81 101 ARG A C 1
ATOM 785 O O . ARG A 1 101 ? 1.804 -7.576 -4.890 1.00 97.81 101 ARG A O 1
ATOM 792 N N . ARG A 1 102 ? 1.272 -9.307 -3.578 1.00 96.75 102 ARG A N 1
ATOM 793 C CA . ARG A 1 102 ? 0.273 -9.879 -4.494 1.00 96.75 102 ARG A CA 1
ATOM 794 C C . ARG A 1 102 ? -1.002 -9.028 -4.574 1.00 96.75 102 ARG A C 1
ATOM 796 O O . ARG A 1 102 ? -1.568 -8.884 -5.656 1.00 96.75 102 ARG A O 1
ATOM 803 N N . LEU A 1 103 ? -1.456 -8.478 -3.447 1.00 97.06 103 LEU A N 1
ATOM 804 C CA . LEU A 1 103 ? -2.720 -7.742 -3.320 1.00 97.06 103 LEU A CA 1
ATOM 805 C C . LEU A 1 103 ? -2.642 -6.309 -3.867 1.00 97.06 103 LEU A C 1
ATOM 807 O O . LEU A 1 103 ? -3.502 -5.890 -4.646 1.00 97.06 103 LEU A O 1
ATOM 811 N N . LEU A 1 104 ? -1.617 -5.551 -3.467 1.00 96.94 104 LEU A N 1
ATOM 812 C CA . LEU A 1 104 ? -1.554 -4.102 -3.683 1.00 96.94 104 LEU A CA 1
ATOM 813 C C . LEU A 1 104 ? -1.669 -3.642 -5.147 1.00 96.94 104 LEU A C 1
ATOM 815 O O . LEU A 1 104 ? -2.378 -2.657 -5.379 1.00 96.94 104 LEU A O 1
ATOM 819 N N . PRO A 1 105 ? -1.066 -4.313 -6.153 1.00 95.44 105 PRO A N 1
ATOM 820 C CA . PRO A 1 105 ? -1.225 -3.915 -7.553 1.00 95.44 105 PRO A CA 1
ATOM 821 C C . PRO A 1 105 ? -2.692 -3.831 -8.004 1.00 95.44 105 PRO A C 1
ATOM 823 O O . PRO A 1 105 ? -3.037 -2.980 -8.824 1.00 95.44 105 PRO A O 1
ATOM 826 N N . GLY A 1 106 ? -3.582 -4.644 -7.419 1.00 93.88 106 GLY A N 1
ATOM 827 C CA . GLY A 1 106 ? -5.021 -4.601 -7.690 1.00 93.88 106 GLY A CA 1
ATOM 828 C C . GLY A 1 106 ? -5.697 -3.285 -7.288 1.00 93.88 106 GLY A C 1
ATOM 829 O O . GLY A 1 106 ? -6.731 -2.939 -7.859 1.00 93.88 106 GLY A O 1
ATOM 830 N N . GLY A 1 107 ? -5.103 -2.520 -6.365 1.00 93.75 107 GLY A N 1
ATOM 831 C CA . GLY A 1 107 ? -5.590 -1.210 -5.928 1.00 93.75 107 GLY A CA 1
ATOM 832 C C . GLY A 1 107 ? -5.200 -0.044 -6.845 1.00 93.75 107 GLY A C 1
ATOM 833 O O . GLY A 1 107 ? -5.739 1.052 -6.699 1.00 93.75 107 GLY A O 1
ATOM 834 N N . LEU A 1 108 ? -4.307 -0.248 -7.822 1.00 95.25 108 LEU A N 1
ATOM 835 C CA . LEU A 1 108 ? -3.892 0.815 -8.750 1.00 95.25 108 LEU A CA 1
ATOM 836 C C . LEU A 1 108 ? -4.991 1.220 -9.739 1.00 95.25 108 LEU A C 1
ATOM 838 O O . LEU A 1 108 ? -4.992 2.345 -10.221 1.00 95.25 108 LEU A O 1
ATOM 842 N N . GLN A 1 109 ? -5.948 0.333 -9.995 1.00 94.06 109 GLN A N 1
ATOM 843 C CA . GLN A 1 109 ? -7.147 0.580 -10.808 1.00 94.06 109 GLN A CA 1
ATOM 844 C C . GLN A 1 109 ? -8.324 1.137 -9.983 1.00 94.06 109 GLN A C 1
ATOM 846 O O . GLN A 1 109 ? -9.468 1.120 -10.434 1.00 94.06 109 GLN A O 1
ATOM 851 N N . GLU A 1 110 ? -8.090 1.580 -8.745 1.00 92.00 110 GLU A N 1
ATOM 852 C CA . GLU A 1 110 ? -9.143 2.173 -7.923 1.00 92.00 110 GLU A CA 1
ATOM 853 C C . GLU A 1 110 ? -9.633 3.493 -8.534 1.00 92.00 110 GLU A C 1
ATOM 855 O O . GLU A 1 110 ? -8.834 4.357 -8.886 1.00 92.00 110 GLU A O 1
ATOM 860 N N . SER A 1 111 ? -10.950 3.671 -8.625 1.00 88.81 111 SER A N 1
ATOM 861 C CA . SER A 1 111 ? -11.610 4.894 -9.092 1.00 88.81 111 SER A CA 1
ATOM 862 C C . SER A 1 111 ? -11.316 6.112 -8.204 1.00 88.81 111 SER A C 1
ATOM 864 O O . SER A 1 111 ? -11.068 7.217 -8.694 1.00 88.81 111 SER A O 1
ATOM 866 N N . ILE A 1 112 ? -11.265 5.917 -6.885 1.00 88.19 112 ILE A N 1
ATOM 867 C CA . ILE A 1 112 ? -11.038 6.989 -5.919 1.00 88.19 112 ILE A CA 1
ATOM 868 C C . ILE A 1 112 ? -9.556 7.364 -5.877 1.00 88.19 112 ILE A C 1
ATOM 870 O O . ILE A 1 112 ? -8.727 6.653 -5.305 1.00 88.19 112 ILE A O 1
ATOM 874 N N . SER A 1 113 ? -9.232 8.557 -6.387 1.00 89.75 113 SER A N 1
ATOM 875 C CA . SER A 1 113 ? -7.852 9.060 -6.468 1.00 89.75 113 SER A CA 1
ATOM 876 C C . SER A 1 113 ? -7.088 9.018 -5.143 1.00 89.75 113 SER A C 1
ATOM 878 O O . SER A 1 113 ? -5.889 8.750 -5.156 1.00 89.75 113 SER A O 1
ATOM 880 N N . LYS A 1 114 ? -7.747 9.253 -3.998 1.00 87.38 114 LYS A N 1
ATOM 881 C CA . LYS A 1 114 ? -7.086 9.231 -2.679 1.00 87.38 114 LYS A CA 1
ATOM 882 C C . LYS A 1 114 ? -6.604 7.830 -2.296 1.00 87.38 114 LYS A C 1
ATOM 884 O O . LYS A 1 114 ? -5.446 7.680 -1.924 1.00 87.38 114 LYS A O 1
ATOM 889 N N . VAL A 1 115 ? -7.462 6.818 -2.449 1.00 90.94 115 VAL A N 1
ATOM 890 C CA . VAL A 1 115 ? -7.110 5.413 -2.179 1.00 90.94 115 VAL A CA 1
ATOM 891 C C . VAL A 1 115 ? -6.042 4.957 -3.169 1.00 90.94 115 VAL A C 1
ATOM 893 O O . VAL A 1 115 ? -4.999 4.467 -2.749 1.00 90.94 115 VAL A O 1
ATOM 896 N N . ARG A 1 116 ? -6.235 5.234 -4.467 1.00 94.25 116 ARG A N 1
ATOM 897 C CA . ARG A 1 116 ? -5.257 4.923 -5.521 1.00 94.25 116 ARG A CA 1
ATOM 898 C C . ARG A 1 116 ? -3.875 5.521 -5.235 1.00 94.25 116 ARG A C 1
ATOM 900 O O . ARG A 1 116 ? -2.866 4.846 -5.405 1.00 94.25 116 ARG A O 1
ATOM 907 N N . SER A 1 117 ? -3.821 6.770 -4.769 1.00 92.06 117 SER A N 1
ATOM 908 C CA . SER A 1 117 ? -2.561 7.442 -4.415 1.00 92.06 117 SER A CA 1
ATOM 909 C C . SER A 1 117 ? -1.909 6.839 -3.170 1.00 92.06 117 SER A C 1
ATOM 911 O O . SER A 1 117 ? -0.690 6.701 -3.139 1.00 92.06 117 SER A O 1
ATOM 913 N N . SER A 1 118 ? -2.701 6.457 -2.163 1.00 92.75 118 SER A N 1
ATOM 914 C CA . SER A 1 118 ? -2.184 5.804 -0.954 1.00 92.75 118 SER A CA 1
ATOM 915 C C . SER A 1 118 ? -1.613 4.418 -1.258 1.00 92.75 118 SER A C 1
ATOM 917 O O . SER A 1 118 ? -0.521 4.092 -0.803 1.00 92.75 118 SER A O 1
ATOM 919 N N . VAL A 1 119 ? -2.304 3.636 -2.097 1.00 95.44 119 VAL A N 1
ATOM 920 C CA . VAL A 1 119 ? -1.809 2.347 -2.606 1.00 95.44 119 VAL A CA 1
ATOM 921 C C . VAL A 1 119 ? -0.513 2.539 -3.383 1.00 95.44 119 VAL A C 1
ATOM 923 O O . VAL A 1 119 ? 0.450 1.819 -3.142 1.00 95.44 119 VAL A O 1
ATOM 926 N N . ALA A 1 120 ? -0.466 3.524 -4.285 1.00 95.00 120 ALA A N 1
ATOM 927 C CA . ALA A 1 120 ? 0.735 3.794 -5.062 1.00 95.00 120 ALA A CA 1
ATOM 928 C C . ALA A 1 120 ? 1.936 4.125 -4.164 1.00 95.00 120 ALA A C 1
ATOM 930 O O . ALA A 1 120 ? 3.013 3.580 -4.375 1.00 95.00 120 ALA A O 1
ATOM 931 N N . TYR A 1 121 ? 1.732 4.946 -3.130 1.00 93.69 121 TYR A N 1
ATOM 932 C CA . TYR A 1 121 ? 2.774 5.253 -2.152 1.00 93.69 121 TYR A CA 1
ATOM 933 C C . TYR A 1 121 ? 3.243 4.006 -1.392 1.00 93.69 121 TYR A C 1
ATOM 935 O O . TYR A 1 121 ? 4.442 3.795 -1.254 1.00 93.69 121 TYR A O 1
ATOM 943 N N . ALA A 1 122 ? 2.316 3.162 -0.924 1.00 95.81 122 ALA A N 1
ATOM 944 C CA . ALA A 1 122 ? 2.668 1.923 -0.233 1.00 95.81 122 ALA A CA 1
ATOM 945 C C . ALA A 1 122 ? 3.490 0.982 -1.132 1.00 95.81 122 ALA A C 1
ATOM 947 O O . ALA A 1 122 ? 4.484 0.426 -0.679 1.00 95.81 122 ALA A O 1
ATOM 948 N N . ILE A 1 123 ? 3.125 0.848 -2.414 1.00 96.69 123 ILE A N 1
ATOM 949 C CA . ILE A 1 123 ? 3.899 0.057 -3.382 1.00 96.69 123 ILE A CA 1
ATOM 950 C C . ILE A 1 123 ? 5.304 0.636 -3.563 1.00 96.69 123 ILE A C 1
ATOM 952 O O . ILE A 1 123 ? 6.259 -0.131 -3.558 1.00 96.69 123 ILE A O 1
ATOM 956 N N . SER A 1 124 ? 5.448 1.957 -3.705 1.00 92.88 124 SER A N 1
ATOM 957 C CA . SER A 1 124 ? 6.762 2.597 -3.853 1.00 92.88 124 SER A CA 1
ATOM 958 C C . SER A 1 124 ? 7.647 2.390 -2.623 1.00 92.88 124 SER A C 1
ATOM 960 O O . SER A 1 124 ? 8.791 1.974 -2.780 1.00 92.88 124 SER A O 1
ATOM 962 N N . ALA A 1 125 ? 7.089 2.557 -1.420 1.00 92.88 125 ALA A N 1
ATOM 963 C CA . ALA A 1 125 ? 7.807 2.335 -0.167 1.00 92.88 125 ALA A CA 1
ATOM 964 C C . ALA A 1 125 ? 8.262 0.873 -0.001 1.00 92.88 125 ALA A C 1
ATOM 966 O O . ALA A 1 125 ? 9.361 0.618 0.480 1.00 92.88 125 ALA A O 1
ATOM 967 N N . ILE A 1 126 ? 7.447 -0.099 -0.428 1.00 95.75 126 ILE A N 1
ATOM 968 C CA . ILE A 1 126 ? 7.853 -1.514 -0.462 1.00 95.75 126 ILE A CA 1
ATOM 969 C C . ILE A 1 126 ? 8.956 -1.729 -1.504 1.00 95.75 126 ILE A C 1
ATOM 971 O O . ILE A 1 126 ? 9.955 -2.390 -1.232 1.00 95.75 126 ILE A O 1
ATOM 975 N N . ALA A 1 127 ? 8.776 -1.180 -2.706 1.00 92.31 127 ALA A N 1
ATOM 976 C CA . ALA A 1 127 ? 9.701 -1.352 -3.818 1.00 92.31 127 ALA A CA 1
ATOM 977 C C . ALA A 1 127 ? 11.104 -0.825 -3.499 1.00 92.31 127 ALA A C 1
ATOM 979 O O . ALA A 1 127 ? 12.074 -1.412 -3.963 1.00 92.31 127 ALA A O 1
ATOM 980 N N . HIS A 1 128 ? 11.215 0.231 -2.689 1.00 88.00 128 HIS A N 1
ATOM 981 C CA . HIS A 1 128 ? 12.498 0.751 -2.216 1.00 88.00 128 HIS A CA 1
ATOM 982 C C . HIS A 1 128 ? 13.370 -0.322 -1.536 1.00 88.00 128 HIS A C 1
ATOM 984 O O . HIS A 1 128 ? 14.591 -0.300 -1.684 1.00 88.00 128 HIS A O 1
ATOM 990 N N . TRP A 1 129 ? 12.747 -1.268 -0.825 1.00 91.00 129 TRP A N 1
ATOM 991 C CA . TRP A 1 129 ? 13.438 -2.337 -0.097 1.00 91.00 129 TRP A CA 1
ATOM 992 C C . TRP A 1 129 ? 13.471 -3.668 -0.847 1.00 91.00 129 TRP A C 1
ATOM 994 O O . TRP A 1 129 ? 14.454 -4.398 -0.755 1.00 91.00 129 TRP A O 1
ATOM 1004 N N . ASP A 1 130 ? 12.394 -3.997 -1.561 1.00 92.88 130 ASP A N 1
ATOM 1005 C CA . ASP A 1 130 ? 12.188 -5.341 -2.107 1.00 92.88 130 ASP A CA 1
ATOM 1006 C C . ASP A 1 130 ? 12.566 -5.462 -3.594 1.00 92.88 130 ASP A C 1
ATOM 1008 O O . ASP A 1 130 ? 12.646 -6.577 -4.112 1.00 92.88 130 ASP A O 1
ATOM 1012 N N . TRP A 1 131 ? 12.757 -4.359 -4.323 1.00 87.25 131 TRP A N 1
ATOM 1013 C CA . TRP A 1 131 ? 13.101 -4.404 -5.747 1.00 87.25 131 TRP A CA 1
ATOM 1014 C C . TRP A 1 131 ? 14.613 -4.203 -5.973 1.00 87.25 131 TRP A C 1
ATOM 1016 O O . TRP A 1 131 ? 15.172 -3.264 -5.405 1.00 87.25 131 TRP A O 1
ATOM 1026 N N . PRO A 1 132 ? 15.262 -4.976 -6.872 1.00 84.00 132 PRO A N 1
ATOM 1027 C CA . PRO A 1 132 ? 14.691 -5.994 -7.767 1.00 84.00 132 PRO A CA 1
ATOM 1028 C C . PRO A 1 132 ? 14.625 -7.429 -7.219 1.00 84.00 132 PRO A C 1
ATOM 1030 O O . PRO A 1 132 ? 13.965 -8.265 -7.834 1.00 84.00 132 PRO A O 1
ATOM 1033 N N . GLU A 1 133 ? 15.292 -7.755 -6.114 1.00 86.88 133 GLU A N 1
ATOM 1034 C CA . GLU A 1 133 ? 15.549 -9.148 -5.725 1.00 86.88 133 GLU A CA 1
ATOM 1035 C C . GLU A 1 133 ? 14.312 -9.875 -5.182 1.00 86.88 133 GLU A C 1
ATOM 1037 O O . GLU A 1 133 ? 14.036 -11.009 -5.576 1.00 86.88 133 GLU A O 1
ATOM 1042 N N . ALA A 1 134 ? 13.557 -9.243 -4.281 1.00 90.69 134 ALA A N 1
ATOM 1043 C CA . ALA A 1 134 ? 12.405 -9.856 -3.620 1.00 90.69 134 ALA A CA 1
ATOM 1044 C C . ALA A 1 134 ? 11.092 -9.645 -4.391 1.00 90.69 134 ALA A C 1
ATOM 1046 O O . ALA A 1 134 ? 10.160 -10.443 -4.246 1.00 90.69 134 ALA A O 1
ATOM 1047 N N . TRP A 1 135 ? 11.005 -8.608 -5.232 1.00 93.56 135 TRP A N 1
ATOM 1048 C CA . TRP A 1 135 ? 9.831 -8.299 -6.056 1.00 93.56 135 TRP A CA 1
ATOM 1049 C C . TRP A 1 135 ? 10.167 -8.037 -7.540 1.00 93.56 135 TRP A C 1
ATOM 1051 O O . TRP A 1 135 ? 9.833 -6.977 -8.078 1.00 93.56 135 TRP A O 1
ATOM 1061 N N . PRO A 1 136 ? 10.772 -9.009 -8.246 1.00 88.25 136 PRO A N 1
ATOM 1062 C CA . PRO A 1 136 ? 11.290 -8.815 -9.605 1.00 88.25 136 PRO A CA 1
ATOM 1063 C C . PRO A 1 136 ? 10.214 -8.424 -10.630 1.00 88.25 136 PRO A C 1
ATOM 1065 O O . PRO A 1 136 ? 10.461 -7.614 -11.525 1.00 88.25 136 PRO A O 1
ATOM 1068 N N . ASP A 1 137 ? 8.990 -8.935 -10.477 1.00 89.00 137 ASP A N 1
ATOM 1069 C CA . ASP A 1 137 ? 7.905 -8.728 -11.444 1.00 89.00 137 ASP A CA 1
ATOM 1070 C C . ASP A 1 137 ? 7.231 -7.347 -11.360 1.00 89.00 137 ASP A C 1
ATOM 1072 O O . ASP A 1 137 ? 6.380 -7.027 -12.197 1.00 89.00 137 ASP A O 1
ATOM 1076 N N . LEU A 1 138 ? 7.569 -6.513 -10.366 1.00 90.00 138 LEU A N 1
ATOM 1077 C CA . LEU A 1 138 ? 6.906 -5.226 -10.122 1.00 90.00 138 LEU A CA 1
ATOM 1078 C C . LEU A 1 138 ? 6.875 -4.341 -11.376 1.00 90.00 138 LEU A C 1
ATOM 1080 O O . LEU A 1 138 ? 5.809 -3.897 -11.804 1.00 90.00 138 LEU A O 1
ATOM 1084 N N . PHE A 1 139 ? 8.031 -4.119 -12.002 1.00 83.06 139 PHE A N 1
ATOM 1085 C CA . PHE A 1 139 ? 8.124 -3.264 -13.185 1.00 83.06 139 PHE A CA 1
ATOM 1086 C C . PHE A 1 139 ? 7.385 -3.845 -14.386 1.00 83.06 139 PHE A C 1
ATOM 1088 O O . PHE A 1 139 ? 6.701 -3.107 -15.094 1.00 83.06 139 PHE A O 1
ATOM 1095 N N . GLY A 1 140 ? 7.430 -5.166 -14.572 1.00 83.25 140 GLY A N 1
ATOM 1096 C CA . GLY A 1 140 ? 6.642 -5.839 -15.603 1.00 83.25 140 GLY A CA 1
ATOM 1097 C C . GLY A 1 140 ? 5.140 -5.575 -15.448 1.00 83.25 140 GLY A C 1
ATOM 1098 O O . GLY A 1 140 ? 4.452 -5.311 -16.437 1.00 83.25 140 GLY A O 1
ATOM 1099 N N . HIS A 1 141 ? 4.626 -5.577 -14.214 1.00 90.12 141 HIS A N 1
ATOM 1100 C CA . HIS A 1 141 ? 3.234 -5.216 -13.932 1.00 90.12 141 HIS A CA 1
ATOM 1101 C C . HIS A 1 141 ? 2.940 -3.735 -14.191 1.00 90.12 141 HIS A C 1
ATOM 1103 O O . HIS A 1 141 ? 1.923 -3.426 -14.813 1.00 90.12 141 HIS A O 1
ATOM 1109 N N . LEU A 1 142 ? 3.825 -2.823 -13.775 1.00 87.94 142 LEU A N 1
ATOM 1110 C CA . LEU A 1 142 ? 3.649 -1.384 -14.003 1.00 87.94 142 LEU A CA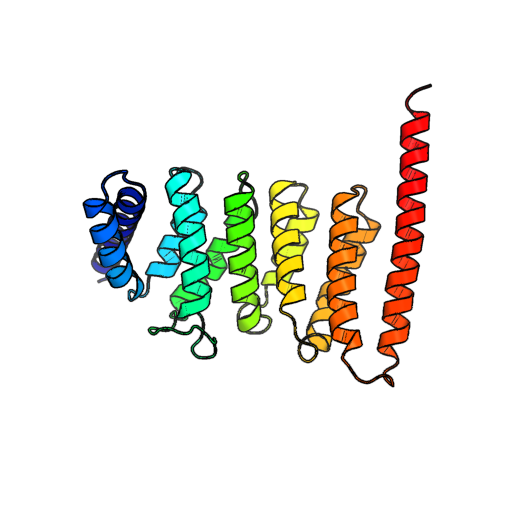 1
ATOM 1111 C C . LEU A 1 142 ? 3.633 -1.040 -15.499 1.00 87.94 142 LEU A C 1
ATOM 1113 O O . LEU A 1 142 ? 2.798 -0.251 -15.932 1.00 87.94 142 LEU A O 1
ATOM 1117 N N . MET A 1 143 ? 4.475 -1.672 -16.317 1.00 82.06 143 MET A N 1
ATOM 1118 C CA . MET A 1 143 ? 4.488 -1.424 -17.766 1.00 82.06 143 MET A CA 1
ATOM 1119 C C . MET A 1 143 ? 3.233 -1.940 -18.470 1.00 82.06 143 MET A C 1
ATOM 1121 O O . MET A 1 143 ? 2.664 -1.255 -19.326 1.00 82.06 143 MET A O 1
ATOM 1125 N N . LYS A 1 144 ? 2.731 -3.111 -18.061 1.00 85.19 144 LYS A N 1
ATOM 1126 C CA . LYS A 1 144 ? 1.424 -3.605 -18.519 1.00 85.19 144 LYS A CA 1
ATOM 1127 C C . LYS A 1 144 ? 0.294 -2.658 -18.106 1.00 85.19 144 LYS A C 1
ATOM 1129 O O . LYS A 1 144 ? -0.590 -2.374 -18.906 1.00 85.19 144 LYS A O 1
ATOM 1134 N N . ALA A 1 145 ? 0.340 -2.126 -16.886 1.00 88.31 145 ALA A N 1
ATOM 1135 C CA . ALA A 1 145 ? -0.641 -1.163 -16.395 1.00 88.31 145 ALA A CA 1
ATOM 1136 C C . ALA A 1 145 ? -0.655 0.133 -17.227 1.00 88.31 145 ALA A C 1
ATOM 1138 O O . ALA A 1 145 ? -1.728 0.624 -17.575 1.00 88.31 145 ALA A O 1
ATOM 1139 N N . LEU A 1 146 ? 0.514 0.644 -17.624 1.00 81.19 146 LEU A N 1
ATOM 1140 C CA . LEU A 1 146 ? 0.647 1.864 -18.436 1.00 81.19 146 LEU A CA 1
ATOM 1141 C C . LEU A 1 146 ? 0.116 1.720 -19.866 1.00 81.19 146 LEU A C 1
ATOM 1143 O O . LEU A 1 146 ? -0.278 2.710 -20.477 1.00 81.19 146 LEU A O 1
ATOM 1147 N N . THR A 1 147 ? 0.088 0.495 -20.388 1.00 79.38 147 THR A N 1
ATOM 1148 C CA . THR A 1 147 ? -0.394 0.171 -21.741 1.00 79.38 147 THR A CA 1
ATOM 1149 C C . THR A 1 147 ? -1.795 -0.448 -21.744 1.00 79.38 147 THR A C 1
ATOM 1151 O O . THR A 1 147 ? -2.303 -0.821 -22.796 1.00 79.38 147 THR A O 1
ATOM 1154 N N . SER A 1 148 ? -2.450 -0.528 -20.580 1.00 84.50 148 SER A N 1
ATOM 1155 C CA . SER A 1 148 ? -3.744 -1.203 -20.408 1.00 84.50 148 SER A CA 1
ATOM 1156 C C . SER A 1 148 ? -4.935 -0.490 -21.059 1.00 84.50 148 SER A C 1
ATOM 1158 O O . SER A 1 148 ? -5.967 -1.115 -21.287 1.00 84.50 148 SER A O 1
ATOM 1160 N N . GLY A 1 149 ? -4.824 0.818 -21.315 1.00 80.44 149 GLY A N 1
ATOM 1161 C CA . GLY A 1 149 ? -5.940 1.668 -21.745 1.00 80.44 149 GLY A CA 1
ATOM 1162 C C . GLY A 1 149 ? -6.905 2.079 -20.620 1.00 80.44 149 GLY A C 1
ATOM 1163 O O . GLY A 1 149 ? -7.760 2.933 -20.844 1.00 80.44 149 GLY A O 1
ATOM 1164 N N . ASP A 1 150 ? -6.759 1.541 -19.404 1.00 87.19 150 ASP A N 1
ATOM 1165 C CA . ASP A 1 150 ? -7.535 1.960 -18.233 1.00 87.19 150 ASP A CA 1
ATOM 1166 C C . ASP A 1 150 ? -6.904 3.212 -17.605 1.00 87.19 150 ASP A C 1
ATOM 1168 O O . ASP A 1 150 ? -5.805 3.171 -17.049 1.00 87.19 150 ASP A O 1
ATOM 1172 N N . GLY A 1 151 ? -7.615 4.341 -17.666 1.00 83.94 151 GLY A N 1
ATOM 1173 C CA . GLY A 1 151 ? -7.116 5.622 -17.162 1.00 83.94 151 GLY A CA 1
ATOM 1174 C C . GLY A 1 151 ? -6.793 5.637 -15.662 1.00 83.94 151 GLY A C 1
ATOM 1175 O O . GLY A 1 151 ? -5.840 6.306 -15.256 1.00 83.94 151 GLY A O 1
ATOM 1176 N N . ASN A 1 152 ? -7.531 4.888 -14.834 1.00 90.44 152 ASN A N 1
ATOM 1177 C CA . ASN A 1 152 ? -7.241 4.789 -13.403 1.00 90.44 152 ASN A CA 1
ATOM 1178 C C . ASN A 1 152 ? -5.972 3.975 -13.182 1.00 90.44 152 ASN A C 1
ATOM 1180 O O . ASN A 1 152 ? -5.071 4.444 -12.490 1.00 90.44 152 ASN A O 1
ATOM 1184 N N . LEU A 1 153 ? -5.878 2.800 -13.807 1.00 91.25 153 LEU A N 1
ATOM 1185 C CA . LEU A 1 153 ? -4.720 1.918 -13.685 1.00 91.25 153 LEU A CA 1
ATOM 1186 C C . LEU A 1 153 ? -3.438 2.589 -14.189 1.00 91.25 153 LEU A C 1
ATOM 1188 O O . LEU A 1 153 ? -2.410 2.540 -13.512 1.00 91.25 153 LEU A O 1
ATOM 1192 N N . VAL A 1 154 ? -3.520 3.280 -15.329 1.00 86.00 154 VAL A N 1
ATOM 1193 C CA . VAL A 1 154 ? -2.433 4.097 -15.879 1.00 86.00 154 VAL A CA 1
ATOM 1194 C C . VAL A 1 154 ? -2.015 5.158 -14.862 1.00 86.00 154 VAL A C 1
ATOM 1196 O O . VAL A 1 154 ? -0.852 5.197 -14.467 1.00 86.00 154 VAL A O 1
ATOM 1199 N N . HIS A 1 155 ? -2.952 5.962 -14.350 1.00 85.88 155 HIS A N 1
ATOM 1200 C CA . HIS A 1 155 ? -2.645 6.984 -13.346 1.00 85.88 155 HIS A CA 1
ATOM 1201 C C . HIS A 1 155 ? -2.027 6.389 -12.068 1.00 85.88 155 HIS A C 1
ATOM 1203 O O . HIS A 1 155 ? -1.132 6.988 -11.470 1.00 85.88 155 HIS A O 1
ATOM 1209 N N . GLY A 1 156 ? -2.513 5.235 -11.607 1.00 91.50 156 GLY A N 1
ATOM 1210 C CA . GLY A 1 156 ? -1.965 4.531 -10.449 1.00 91.50 156 GLY A CA 1
ATOM 1211 C C . GLY A 1 156 ? -0.518 4.100 -10.681 1.00 91.50 156 GLY A C 1
ATOM 1212 O O . GLY A 1 156 ? 0.356 4.439 -9.885 1.00 91.50 156 GLY A O 1
ATOM 1213 N N . ALA A 1 157 ? -0.248 3.420 -11.797 1.00 90.50 157 ALA A N 1
ATOM 1214 C CA . ALA A 1 157 ? 1.092 2.961 -12.154 1.00 90.50 157 ALA A CA 1
ATOM 1215 C C . ALA A 1 157 ? 2.081 4.122 -12.327 1.00 90.50 157 ALA A C 1
ATOM 1217 O O . ALA A 1 157 ? 3.209 4.061 -11.841 1.00 90.50 157 ALA A O 1
ATOM 1218 N N . MET A 1 158 ? 1.645 5.222 -12.942 1.00 82.50 158 MET A N 1
ATOM 1219 C CA . MET A 1 158 ? 2.456 6.438 -13.063 1.00 82.50 158 MET A CA 1
ATOM 1220 C C . MET A 1 158 ? 2.810 7.027 -11.706 1.00 82.50 158 MET A C 1
ATOM 1222 O O . MET A 1 158 ? 3.934 7.492 -11.507 1.00 82.50 158 MET A O 1
ATOM 1226 N N . ARG A 1 159 ? 1.863 7.004 -10.761 1.00 88.06 159 ARG A N 1
ATOM 1227 C CA . ARG A 1 159 ? 2.116 7.491 -9.410 1.00 88.06 159 ARG A CA 1
ATOM 1228 C C . ARG A 1 159 ? 3.168 6.636 -8.710 1.00 88.06 159 ARG A C 1
ATOM 1230 O O . ARG A 1 159 ? 4.081 7.215 -8.136 1.00 88.06 159 ARG A O 1
ATOM 1237 N N . VAL A 1 160 ? 3.090 5.307 -8.829 1.00 92.00 160 VAL A N 1
ATOM 1238 C CA . VAL A 1 160 ? 4.107 4.392 -8.278 1.00 92.00 160 VAL A CA 1
ATOM 1239 C C . VAL A 1 160 ? 5.489 4.724 -8.826 1.00 92.00 160 VAL A C 1
ATOM 1241 O O . VAL A 1 160 ? 6.426 4.903 -8.056 1.00 92.00 160 VAL A O 1
ATOM 1244 N N . LEU A 1 161 ? 5.616 4.853 -10.150 1.00 84.19 161 LEU A N 1
ATOM 1245 C CA . LEU A 1 161 ? 6.896 5.160 -10.792 1.00 84.19 161 LEU A CA 1
ATOM 1246 C C . LEU A 1 161 ? 7.459 6.509 -10.352 1.00 84.19 161 LEU A C 1
ATOM 1248 O O . LEU A 1 161 ? 8.656 6.619 -10.107 1.00 84.19 161 LEU A O 1
ATOM 1252 N N . THR A 1 162 ? 6.599 7.522 -10.237 1.00 80.56 162 THR A N 1
ATOM 1253 C CA . THR A 1 162 ? 7.008 8.865 -9.812 1.00 80.56 162 THR A CA 1
ATOM 1254 C C . THR A 1 162 ? 7.559 8.845 -8.389 1.00 80.56 162 THR A C 1
ATOM 1256 O O . THR A 1 162 ? 8.619 9.414 -8.148 1.00 80.56 162 THR A O 1
ATOM 1259 N N . GLU A 1 163 ? 6.866 8.196 -7.450 1.00 84.94 163 GLU A N 1
ATOM 1260 C CA . GLU A 1 163 ? 7.342 8.121 -6.064 1.00 84.94 163 GLU A CA 1
ATOM 1261 C C . GLU A 1 163 ? 8.561 7.199 -5.939 1.00 84.94 163 GLU A C 1
ATOM 1263 O O . GLU A 1 163 ? 9.516 7.554 -5.261 1.00 84.94 163 GLU A O 1
ATOM 1268 N N . PHE A 1 164 ? 8.601 6.081 -6.672 1.00 84.25 164 PHE A N 1
ATOM 1269 C CA . PHE A 1 164 ? 9.761 5.190 -6.675 1.00 84.25 164 PHE A CA 1
ATOM 1270 C C . PHE A 1 164 ? 11.023 5.916 -7.155 1.00 84.25 164 PHE A C 1
ATOM 1272 O O . PHE A 1 164 ? 12.042 5.889 -6.478 1.00 84.25 164 PHE A O 1
ATOM 1279 N N . CYS A 1 165 ? 10.957 6.650 -8.271 1.00 76.81 165 CYS A N 1
ATOM 1280 C CA . CYS A 1 165 ? 12.122 7.371 -8.798 1.00 76.81 165 CYS A CA 1
ATOM 1281 C C . CYS A 1 165 ? 12.632 8.482 -7.866 1.00 76.81 165 CYS A C 1
ATOM 1283 O O . CYS A 1 165 ? 13.787 8.876 -7.990 1.00 76.81 165 CYS A O 1
ATOM 1285 N N . ARG A 1 166 ? 11.801 8.990 -6.945 1.00 76.88 166 ARG A N 1
ATOM 1286 C CA . ARG A 1 166 ? 12.235 9.947 -5.912 1.00 76.88 166 ARG A CA 1
ATOM 1287 C C . ARG A 1 166 ? 13.035 9.290 -4.796 1.00 76.88 166 ARG A C 1
ATOM 1289 O O . ARG A 1 166 ? 13.838 9.964 -4.162 1.00 76.88 166 ARG A O 1
ATOM 1296 N N . GLU A 1 167 ? 12.792 8.009 -4.549 1.00 72.19 167 GLU A N 1
ATOM 1297 C CA . GLU A 1 167 ? 13.433 7.233 -3.486 1.00 72.19 167 GLU A CA 1
ATOM 1298 C C . GLU A 1 167 ? 14.634 6.420 -3.997 1.00 72.19 167 GLU A C 1
ATOM 1300 O O . GLU A 1 167 ? 15.420 5.919 -3.195 1.00 72.19 167 GLU A O 1
ATOM 1305 N N . VAL A 1 168 ? 14.809 6.304 -5.321 1.00 70.88 168 VAL A N 1
ATOM 1306 C CA . VAL A 1 168 ? 15.987 5.671 -5.929 1.00 70.88 168 VAL A CA 1
ATOM 1307 C C . VAL A 1 168 ? 17.221 6.533 -5.688 1.00 70.88 168 VAL A C 1
ATOM 1309 O O . VAL A 1 168 ? 17.332 7.664 -6.167 1.00 70.88 168 VAL A O 1
ATOM 1312 N N . THR A 1 169 ? 18.184 5.948 -4.986 1.00 68.19 169 THR A N 1
ATOM 1313 C CA . THR A 1 169 ? 19.489 6.565 -4.735 1.00 68.19 169 THR A CA 1
ATOM 1314 C C . THR A 1 169 ? 20.383 6.535 -5.977 1.00 68.19 169 THR A C 1
ATOM 1316 O O . THR A 1 169 ? 20.200 5.743 -6.904 1.00 68.19 169 THR A O 1
ATOM 1319 N N . ASP A 1 170 ? 21.408 7.380 -5.983 1.00 62.34 170 ASP A N 1
ATOM 1320 C CA . ASP A 1 170 ? 22.464 7.441 -6.997 1.00 62.34 170 ASP A CA 1
ATOM 1321 C C . ASP A 1 170 ? 23.223 6.114 -7.165 1.00 62.34 170 ASP A C 1
ATOM 1323 O O . ASP A 1 170 ? 23.683 5.792 -8.261 1.00 62.34 170 ASP A O 1
ATOM 1327 N N . ILE A 1 171 ? 23.279 5.307 -6.105 1.00 65.75 171 ILE A N 1
ATOM 1328 C CA . ILE A 1 171 ? 23.864 3.961 -6.095 1.00 65.75 171 ILE A CA 1
ATOM 1329 C C . ILE A 1 171 ? 22.963 2.948 -6.820 1.00 65.75 171 ILE A C 1
ATOM 1331 O O . ILE A 1 171 ? 23.445 2.089 -7.563 1.00 65.75 171 ILE A O 1
ATOM 1335 N N . GLN A 1 172 ? 21.648 3.041 -6.625 1.00 65.12 172 GLN A N 1
ATOM 1336 C CA . GLN A 1 172 ? 20.669 2.145 -7.251 1.00 65.12 172 GLN A CA 1
ATOM 1337 C C . GLN A 1 172 ? 20.414 2.519 -8.720 1.00 65.12 172 GLN A C 1
ATOM 1339 O O . GLN A 1 172 ? 20.118 1.654 -9.548 1.00 65.12 172 GLN A O 1
ATOM 1344 N N . MET A 1 173 ? 20.599 3.794 -9.070 1.00 66.12 173 MET A N 1
ATOM 1345 C CA . MET A 1 173 ? 20.263 4.352 -10.379 1.00 66.12 173 MET A CA 1
ATOM 1346 C C . MET A 1 173 ? 20.850 3.610 -11.594 1.00 66.12 173 MET A C 1
ATOM 1348 O O . MET A 1 173 ? 20.101 3.360 -12.539 1.00 66.12 173 MET A O 1
ATOM 1352 N N . PRO A 1 174 ? 22.135 3.201 -11.616 1.00 65.50 174 PRO A N 1
ATOM 1353 C CA . PRO A 1 174 ? 22.718 2.497 -12.761 1.00 65.50 174 PRO A CA 1
ATOM 1354 C C . PRO A 1 174 ? 22.094 1.122 -13.027 1.00 65.50 174 PRO A C 1
ATOM 1356 O O . PRO A 1 174 ? 22.169 0.632 -14.150 1.00 65.50 174 PRO A O 1
ATOM 1359 N N . HIS A 1 175 ? 21.471 0.511 -12.018 1.00 67.31 175 HIS A N 1
ATOM 1360 C CA . HIS A 1 175 ? 20.765 -0.767 -12.137 1.00 67.31 175 HIS A CA 1
ATOM 1361 C C . HIS A 1 175 ? 19.296 -0.558 -12.526 1.00 67.31 175 HIS A C 1
ATOM 1363 O O . HIS A 1 175 ? 18.726 -1.331 -13.293 1.00 67.31 175 HIS A O 1
ATOM 1369 N N . VAL A 1 176 ? 18.701 0.528 -12.030 1.00 67.94 176 VAL A N 1
ATOM 1370 C CA . VAL A 1 176 ? 17.308 0.912 -12.276 1.00 67.94 176 VAL A CA 1
ATOM 1371 C C . VAL A 1 176 ? 17.113 1.460 -13.696 1.00 67.94 176 VAL A C 1
ATOM 1373 O O . VAL A 1 176 ? 16.240 1.008 -14.439 1.00 67.94 176 VAL A O 1
ATOM 1376 N N . ALA A 1 177 ? 17.933 2.430 -14.101 1.00 68.75 177 ALA A N 1
ATOM 1377 C CA . ALA A 1 177 ? 17.745 3.195 -15.331 1.00 68.75 177 ALA A CA 1
ATOM 1378 C C . ALA A 1 177 ? 17.701 2.336 -16.615 1.00 68.75 177 ALA A C 1
ATOM 1380 O O . ALA A 1 177 ? 16.808 2.573 -17.430 1.00 68.75 177 ALA A O 1
ATOM 1381 N N . PRO A 1 178 ? 18.558 1.311 -16.818 1.00 69.81 178 PRO A N 1
ATOM 1382 C CA . PRO A 1 178 ? 18.505 0.470 -18.017 1.00 69.81 178 PRO A CA 1
ATOM 1383 C C . PRO A 1 178 ? 17.214 -0.344 -18.158 1.00 69.81 178 PRO A C 1
ATOM 1385 O O . PRO A 1 178 ? 16.860 -0.721 -19.271 1.00 69.81 178 PRO A O 1
ATOM 1388 N N . VAL A 1 179 ? 16.513 -0.615 -17.053 1.00 68.81 179 VAL A N 1
ATOM 1389 C CA . VAL A 1 179 ? 15.237 -1.346 -17.050 1.00 68.81 179 VAL A CA 1
ATOM 1390 C C . VAL A 1 179 ? 14.071 -0.388 -17.282 1.00 68.81 179 VAL A C 1
ATOM 1392 O O . VAL A 1 179 ? 13.181 -0.667 -18.082 1.00 68.81 179 VAL A O 1
ATOM 1395 N N . ILE A 1 180 ? 14.086 0.764 -16.606 1.00 67.75 180 ILE A N 1
ATOM 1396 C CA . ILE A 1 180 ? 12.992 1.740 -16.657 1.00 67.75 180 ILE A CA 1
ATOM 1397 C C . ILE A 1 180 ? 12.972 2.513 -17.980 1.00 67.75 180 ILE A C 1
ATOM 1399 O O . ILE A 1 180 ? 11.914 2.668 -18.594 1.00 67.75 180 ILE A O 1
ATOM 1403 N N . LEU A 1 181 ? 14.125 3.031 -18.419 1.00 69.88 181 LEU A N 1
ATOM 1404 C CA . LEU A 1 181 ? 14.199 3.988 -19.525 1.00 69.88 181 LEU A CA 1
ATOM 1405 C C . LEU A 1 181 ? 13.672 3.436 -20.861 1.00 69.88 181 LEU A C 1
ATOM 1407 O O . LEU A 1 181 ? 12.936 4.168 -21.526 1.00 69.88 181 LEU A O 1
ATOM 1411 N N . PRO A 1 182 ? 13.965 2.185 -21.277 1.00 70.31 182 PRO A N 1
ATOM 1412 C CA . PRO A 1 182 ? 13.427 1.648 -22.527 1.00 70.31 182 PRO A CA 1
ATOM 1413 C C . PRO A 1 182 ? 11.900 1.556 -22.524 1.00 70.31 182 PRO A C 1
ATOM 1415 O O . PRO A 1 182 ? 11.257 1.851 -23.530 1.00 70.31 182 PRO A O 1
ATOM 1418 N N . GLU A 1 183 ? 11.307 1.174 -21.396 1.00 67.00 183 GLU A N 1
ATOM 1419 C CA . GLU A 1 183 ? 9.857 1.041 -21.279 1.00 67.00 183 GLU A CA 1
ATOM 1420 C C . GLU A 1 183 ? 9.167 2.409 -21.200 1.00 67.00 183 GLU A C 1
ATOM 1422 O O . GLU A 1 183 ? 8.158 2.643 -21.869 1.00 67.00 183 GLU A O 1
ATOM 1427 N N . MET A 1 184 ? 9.774 3.366 -20.491 1.00 65.50 184 MET A N 1
ATOM 1428 C CA . MET A 1 184 ? 9.341 4.765 -20.518 1.00 65.50 184 MET A CA 1
ATOM 1429 C C . MET A 1 184 ? 9.411 5.369 -21.926 1.00 65.50 184 MET A C 1
ATOM 1431 O O . MET A 1 184 ? 8.508 6.105 -22.322 1.00 65.50 184 MET A O 1
ATOM 1435 N N . TYR A 1 185 ? 10.452 5.048 -22.698 1.00 66.50 185 TYR A N 1
ATOM 1436 C CA . TYR A 1 185 ? 10.618 5.524 -24.071 1.00 66.50 185 TYR A CA 1
ATOM 1437 C C . TYR A 1 185 ? 9.546 4.961 -25.017 1.00 66.50 185 TYR A C 1
ATOM 1439 O O . TYR A 1 185 ? 9.009 5.701 -25.842 1.00 66.50 185 TYR A O 1
ATOM 1447 N N . LYS A 1 186 ? 9.162 3.684 -24.858 1.00 65.06 186 LYS A N 1
ATOM 1448 C CA . LYS A 1 186 ? 8.034 3.089 -25.600 1.00 65.06 186 LYS A CA 1
ATOM 1449 C C . LYS A 1 186 ? 6.735 3.845 -25.332 1.00 65.06 186 LYS A C 1
ATOM 1451 O O . LYS A 1 186 ? 6.023 4.184 -26.272 1.00 65.06 186 LYS A O 1
ATOM 1456 N N . ILE A 1 187 ? 6.446 4.158 -24.068 1.00 63.00 187 ILE A N 1
ATOM 1457 C CA . ILE A 1 187 ? 5.256 4.942 -23.709 1.00 63.00 187 ILE A CA 1
ATOM 1458 C C . ILE A 1 187 ? 5.336 6.338 -24.330 1.00 63.00 187 ILE A C 1
ATOM 1460 O O . ILE A 1 187 ? 4.366 6.778 -24.930 1.00 63.00 187 ILE A O 1
ATOM 1464 N N . PHE A 1 188 ? 6.489 7.008 -24.254 1.00 62.41 188 PHE A N 1
ATOM 1465 C CA . PHE A 1 188 ? 6.678 8.350 -24.811 1.00 62.41 188 PHE A CA 1
ATOM 1466 C C . PHE A 1 188 ? 6.391 8.422 -26.319 1.00 62.41 188 PHE A C 1
ATOM 1468 O O . PHE A 1 188 ? 5.737 9.358 -26.770 1.00 62.41 188 PHE A O 1
ATOM 1475 N N . ILE A 1 189 ? 6.839 7.433 -27.099 1.00 63.19 189 ILE A N 1
ATOM 1476 C CA . ILE A 1 189 ? 6.604 7.401 -28.553 1.00 63.19 189 ILE A CA 1
ATOM 1477 C C . ILE A 1 189 ? 5.135 7.120 -28.894 1.00 63.19 189 ILE A C 1
ATOM 1479 O O . ILE A 1 189 ? 4.637 7.603 -29.910 1.00 63.19 189 ILE A O 1
ATOM 1483 N N . HIS A 1 190 ? 4.444 6.332 -28.069 1.00 58.59 190 HIS A N 1
ATOM 1484 C CA . HIS A 1 190 ? 3.071 5.892 -28.329 1.00 58.59 190 HIS A CA 1
ATOM 1485 C C . HIS A 1 190 ? 1.996 6.744 -27.627 1.00 58.59 190 HIS A C 1
ATOM 1487 O O . HIS A 1 190 ? 0.806 6.533 -27.856 1.00 58.59 190 HIS A O 1
ATOM 1493 N N . ALA A 1 191 ? 2.388 7.705 -26.789 1.00 54.25 191 ALA A N 1
ATOM 1494 C CA . ALA A 1 191 ? 1.481 8.543 -26.017 1.00 54.25 191 ALA A CA 1
ATOM 1495 C C . ALA A 1 191 ? 0.898 9.694 -26.855 1.00 54.25 191 ALA A C 1
ATOM 1497 O O . ALA A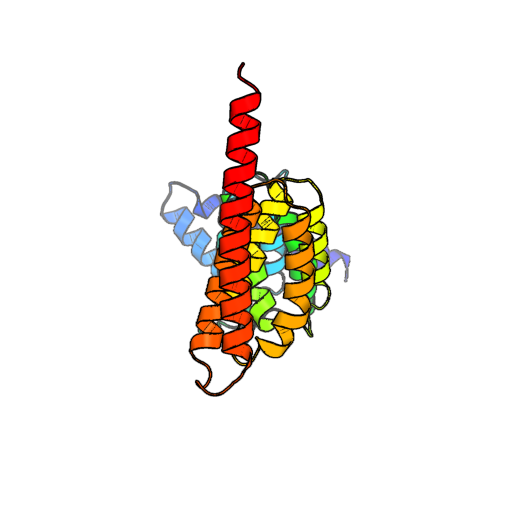 1 191 ? 1.541 10.720 -27.063 1.00 54.25 191 ALA A O 1
ATOM 1498 N N . GLU A 1 192 ? -0.374 9.587 -27.247 1.00 50.53 192 GLU A N 1
ATOM 1499 C CA . GLU A 1 192 ? -1.160 10.735 -27.735 1.00 50.53 192 GLU A CA 1
ATOM 1500 C C . GLU A 1 192 ? -1.580 11.701 -26.599 1.00 50.53 192 GLU A C 1
ATOM 1502 O O . GLU A 1 192 ? -2.169 12.749 -26.868 1.00 50.53 192 GLU A O 1
ATOM 1507 N N . VAL A 1 193 ? -1.295 11.374 -25.327 1.00 49.69 193 VAL A N 1
ATOM 1508 C CA . VAL A 1 193 ? -1.909 12.001 -24.143 1.00 49.69 193 VAL A CA 1
ATOM 1509 C C . VAL A 1 193 ? -0.899 12.827 -23.326 1.00 49.69 193 VAL A C 1
ATOM 1511 O O . VAL A 1 193 ? -0.033 12.280 -22.642 1.00 49.69 193 VAL A O 1
ATOM 1514 N N . CYS A 1 194 ? -1.071 14.157 -23.301 1.00 50.41 194 CYS A N 1
ATOM 1515 C CA . CYS A 1 194 ? -0.230 15.135 -22.580 1.00 50.41 194 CYS A CA 1
ATOM 1516 C C . CYS A 1 194 ? 0.080 14.807 -21.099 1.00 50.41 194 CYS A C 1
ATOM 1518 O O . CYS A 1 194 ? 1.119 15.222 -20.586 1.00 50.41 194 CYS A O 1
ATOM 1520 N N . LEU A 1 195 ? -0.784 14.068 -20.390 1.00 47.97 195 LEU A N 1
ATOM 1521 C CA . LEU A 1 195 ? -0.564 13.698 -18.980 1.00 47.97 195 LEU A CA 1
ATOM 1522 C C . LEU A 1 195 ? 0.595 12.701 -18.784 1.00 47.97 195 LEU A C 1
ATOM 1524 O O . LEU A 1 195 ? 1.278 12.767 -17.765 1.00 47.97 195 LEU A O 1
ATOM 1528 N N . GLN A 1 196 ? 0.872 11.831 -19.764 1.00 50.69 196 GLN A N 1
ATOM 1529 C CA . GLN A 1 196 ? 2.006 10.886 -19.721 1.00 50.69 196 GLN A CA 1
ATOM 1530 C C . GLN A 1 196 ? 3.361 11.570 -19.860 1.00 50.69 196 GLN A C 1
ATOM 1532 O O . GLN A 1 196 ? 4.378 11.119 -19.334 1.00 50.69 196 GLN A O 1
ATOM 1537 N N . MET A 1 197 ? 3.326 12.736 -20.475 1.00 49.06 197 MET A N 1
ATOM 1538 C CA . MET A 1 197 ? 4.458 13.542 -20.869 1.00 49.06 197 MET A CA 1
ATOM 1539 C C . MET A 1 197 ? 4.970 14.434 -19.719 1.00 49.06 197 MET A C 1
ATOM 1541 O O . MET A 1 197 ? 6.173 14.644 -19.581 1.00 49.06 197 MET A O 1
ATOM 1545 N N . LEU A 1 198 ? 4.078 14.896 -18.833 1.00 50.41 198 LEU A N 1
ATOM 1546 C CA . LEU A 1 198 ? 4.444 15.627 -17.609 1.00 50.41 198 LEU A CA 1
ATOM 1547 C C . LEU A 1 198 ? 5.084 14.711 -16.554 1.00 50.41 198 LEU A C 1
ATOM 1549 O O . LEU A 1 198 ? 6.047 15.096 -15.895 1.00 50.41 198 LEU A O 1
ATOM 1553 N N . CYS A 1 199 ? 4.597 13.473 -16.427 1.00 50.31 199 CYS A N 1
ATOM 1554 C CA . CYS A 1 199 ? 5.203 12.475 -15.541 1.00 50.31 199 CYS A CA 1
ATOM 1555 C C . CYS A 1 199 ? 6.591 12.051 -16.033 1.00 50.31 199 CYS A C 1
ATOM 1557 O O . CYS A 1 199 ? 7.507 11.894 -15.230 1.00 50.31 199 CYS A O 1
ATOM 1559 N N . TYR A 1 200 ? 6.759 11.937 -17.350 1.00 58.19 200 TYR A N 1
ATOM 1560 C CA . TYR A 1 200 ? 8.042 11.679 -17.990 1.00 58.19 200 TYR A CA 1
ATOM 1561 C C . TYR A 1 200 ? 9.087 12.755 -17.655 1.00 58.19 200 TYR A C 1
ATOM 1563 O O . TYR A 1 200 ? 10.204 12.420 -17.271 1.00 58.19 200 TYR A O 1
ATOM 1571 N N . LEU A 1 201 ? 8.696 14.034 -17.703 1.00 57.31 201 LEU A N 1
ATOM 1572 C CA . LEU A 1 201 ? 9.524 15.148 -17.235 1.00 57.31 201 LEU A CA 1
ATOM 1573 C C . LEU A 1 201 ? 9.850 15.030 -15.745 1.00 57.31 201 LEU A C 1
ATOM 1575 O O . LEU A 1 201 ? 11.014 15.134 -15.401 1.00 57.31 201 LEU A O 1
ATOM 1579 N N . SER A 1 202 ? 8.882 14.728 -14.874 1.00 57.06 202 SER A N 1
ATOM 1580 C CA . SER A 1 202 ? 9.154 14.610 -13.429 1.00 57.06 202 SER A CA 1
ATOM 1581 C C . SER A 1 202 ? 10.076 13.443 -13.066 1.00 57.06 202 SER A C 1
ATOM 1583 O O . SER A 1 202 ? 10.894 13.560 -12.157 1.00 57.06 202 SER A O 1
ATOM 1585 N N . VAL A 1 203 ? 9.971 12.322 -13.790 1.00 61.41 203 VAL A N 1
ATOM 1586 C CA . VAL A 1 203 ? 10.867 11.179 -13.608 1.00 61.41 203 VAL A CA 1
ATOM 1587 C C . VAL A 1 203 ? 12.245 11.531 -14.148 1.00 61.41 203 VAL A C 1
ATOM 1589 O O . VAL A 1 203 ? 13.217 11.336 -13.438 1.00 61.41 203 VAL A O 1
ATOM 1592 N N . ILE A 1 204 ? 12.358 12.128 -15.337 1.00 63.09 204 ILE A N 1
ATOM 1593 C CA . ILE A 1 204 ? 13.653 12.585 -15.859 1.00 63.09 204 ILE A CA 1
ATOM 1594 C C . ILE A 1 204 ? 14.281 13.655 -14.972 1.00 63.09 204 ILE A C 1
ATOM 1596 O O . ILE A 1 204 ? 15.478 13.595 -14.745 1.00 63.09 204 ILE A O 1
ATOM 1600 N N . GLU A 1 205 ? 13.516 14.599 -14.438 1.00 63.00 205 GLU A N 1
ATOM 1601 C CA . GLU A 1 205 ? 14.008 15.602 -13.494 1.00 63.00 205 GLU A CA 1
ATOM 1602 C C . GLU A 1 205 ? 14.520 14.948 -12.212 1.00 63.00 205 GLU A C 1
ATOM 1604 O O . GLU A 1 205 ? 15.611 15.293 -11.768 1.00 63.00 205 GLU A O 1
ATOM 1609 N N . ALA A 1 206 ? 13.796 13.969 -11.657 1.00 61.66 206 ALA A N 1
ATOM 1610 C CA . ALA A 1 206 ? 14.261 13.198 -10.506 1.00 61.66 206 ALA A CA 1
ATOM 1611 C C . ALA A 1 206 ? 15.549 12.422 -10.835 1.00 61.66 206 ALA A C 1
ATOM 1613 O O . ALA A 1 206 ? 16.540 12.552 -10.124 1.00 61.66 206 ALA A O 1
ATOM 1614 N N . LEU A 1 207 ? 15.581 11.704 -11.964 1.00 61.66 207 LEU A N 1
ATOM 1615 C CA . LEU A 1 207 ? 16.762 10.983 -12.446 1.00 61.66 207 LEU A CA 1
ATOM 1616 C C . LEU A 1 207 ? 17.957 11.938 -12.642 1.00 61.66 207 LEU A C 1
ATOM 1618 O O . LEU A 1 207 ? 19.061 11.664 -12.174 1.00 61.66 207 LEU A O 1
ATOM 1622 N N . CYS A 1 208 ? 17.748 13.081 -13.299 1.00 61.78 208 CYS A N 1
ATOM 1623 C CA . CYS A 1 208 ? 18.764 14.099 -13.556 1.00 61.78 208 CYS A CA 1
ATOM 1624 C C . CYS A 1 208 ? 19.242 14.793 -12.276 1.00 61.78 208 CYS A C 1
ATOM 1626 O O . CYS A 1 208 ? 20.424 15.121 -12.193 1.00 61.78 208 CYS A O 1
ATOM 1628 N N . ALA A 1 209 ? 18.372 15.009 -11.287 1.00 61.38 209 ALA A N 1
ATOM 1629 C CA . ALA A 1 209 ? 18.751 15.562 -9.989 1.00 61.38 209 ALA A CA 1
ATOM 1630 C C . ALA A 1 209 ? 19.677 14.597 -9.230 1.00 61.38 209 ALA A C 1
ATOM 1632 O O . ALA A 1 209 ? 20.734 15.020 -8.765 1.00 61.38 209 ALA A O 1
ATOM 1633 N N . THR A 1 210 ? 19.343 13.303 -9.203 1.00 57.66 210 THR A N 1
ATOM 1634 C CA . THR A 1 210 ? 20.153 12.249 -8.565 1.00 57.66 210 THR A CA 1
ATOM 1635 C C . THR A 1 210 ? 21.481 11.997 -9.294 1.00 57.66 210 THR A C 1
ATOM 1637 O O . THR A 1 210 ? 22.497 11.685 -8.682 1.00 57.66 210 THR A O 1
ATOM 1640 N N . LEU A 1 211 ? 21.520 12.174 -10.617 1.00 56.62 211 LEU A N 1
ATOM 1641 C CA . LEU A 1 211 ? 22.762 12.120 -11.401 1.00 56.62 211 LEU A CA 1
ATOM 1642 C C . LEU A 1 211 ? 23.574 13.418 -11.313 1.00 56.62 211 LEU A C 1
ATOM 1644 O O . LEU A 1 211 ? 24.784 13.411 -11.515 1.00 56.62 211 LEU A O 1
ATOM 1648 N N . GLY A 1 212 ? 22.922 14.542 -11.015 1.00 53.44 212 GLY A N 1
ATOM 1649 C CA . GLY A 1 212 ? 23.551 15.845 -10.839 1.00 53.44 212 GLY A CA 1
ATOM 1650 C C . GLY A 1 212 ? 24.408 15.950 -9.578 1.00 53.44 212 GLY A C 1
ATOM 1651 O O . GLY A 1 212 ? 25.292 16.808 -9.554 1.00 53.44 212 GLY A O 1
ATOM 1652 N N . THR A 1 213 ? 24.169 15.088 -8.584 1.00 50.50 213 THR A N 1
ATOM 1653 C CA . THR A 1 213 ? 24.958 14.946 -7.348 1.00 50.50 213 THR A CA 1
ATOM 1654 C C . THR A 1 213 ? 26.134 13.974 -7.480 1.00 50.50 213 THR A C 1
ATOM 1656 O O . THR A 1 213 ? 27.010 13.978 -6.619 1.00 50.50 213 THR A O 1
ATOM 1659 N N . LEU A 1 214 ? 26.185 13.174 -8.552 1.00 45.41 214 LEU A N 1
ATOM 1660 C CA . LEU A 1 214 ? 27.334 12.336 -8.892 1.00 45.41 214 LEU A CA 1
ATOM 1661 C C . LEU A 1 214 ? 28.394 13.167 -9.638 1.00 45.41 214 LEU A C 1
ATOM 1663 O O . LEU A 1 214 ? 28.071 14.021 -10.463 1.00 45.41 214 LEU A O 1
ATOM 1667 N N . ASP A 1 215 ? 29.655 12.900 -9.301 1.00 43.66 215 ASP A N 1
ATOM 1668 C CA . ASP A 1 215 ? 30.906 13.525 -9.758 1.00 43.66 215 ASP A CA 1
ATOM 1669 C C . ASP A 1 215 ? 30.856 14.187 -11.168 1.00 43.66 215 ASP A C 1
ATOM 1671 O O . ASP A 1 215 ? 30.443 13.526 -12.131 1.00 43.66 215 ASP A O 1
ATOM 1675 N N . PRO A 1 216 ? 31.301 15.454 -11.348 1.00 48.09 216 PRO A N 1
ATOM 1676 C CA . PRO A 1 216 ? 31.198 16.200 -12.612 1.00 48.09 216 PRO A CA 1
ATOM 1677 C C . PRO A 1 216 ? 31.875 15.576 -13.844 1.00 48.09 216 PRO A C 1
ATOM 1679 O O . PRO A 1 216 ? 31.641 16.062 -14.949 1.00 48.09 216 PRO A O 1
ATOM 1682 N N . GLU A 1 217 ? 32.706 14.543 -13.684 1.00 44.84 217 GLU A N 1
ATOM 1683 C CA . GLU A 1 217 ? 33.523 13.964 -14.761 1.00 44.84 217 GLU A CA 1
ATOM 1684 C C . GLU A 1 217 ? 32.877 12.788 -15.521 1.00 44.84 217 GLU A C 1
ATOM 1686 O O . GLU A 1 217 ? 33.434 12.333 -16.522 1.00 44.84 217 GLU A O 1
ATOM 1691 N N . ARG A 1 218 ? 31.704 12.272 -15.117 1.00 47.12 218 ARG A N 1
ATOM 1692 C CA . ARG A 1 218 ? 31.074 11.144 -15.836 1.00 47.12 218 ARG A CA 1
ATOM 1693 C C . ARG A 1 218 ? 30.217 11.599 -17.025 1.00 47.12 218 ARG A C 1
ATOM 1695 O O . ARG A 1 218 ? 29.191 12.257 -16.867 1.00 47.12 218 ARG A O 1
ATOM 1702 N N . ASP A 1 219 ? 30.578 11.086 -18.201 1.00 44.12 219 ASP A N 1
ATOM 1703 C CA . ASP A 1 219 ? 29.949 11.226 -19.533 1.00 44.12 219 ASP A CA 1
ATOM 1704 C C . ASP A 1 219 ? 28.414 10.992 -19.574 1.00 44.12 219 ASP A C 1
ATOM 1706 O O . ASP A 1 219 ? 27.696 11.422 -20.479 1.00 44.12 219 ASP A O 1
ATOM 1710 N N . CYS A 1 220 ? 27.870 10.351 -18.535 1.00 42.47 220 CYS A N 1
ATOM 1711 C CA . CYS A 1 220 ? 26.439 10.114 -18.349 1.00 42.47 220 CYS A CA 1
ATOM 1712 C C . CYS A 1 220 ? 25.633 11.418 -18.201 1.00 42.47 220 CYS A C 1
ATOM 1714 O O . CYS A 1 220 ? 24.494 11.495 -18.669 1.00 42.47 220 CYS A O 1
ATOM 1716 N N . ARG A 1 221 ? 26.229 12.464 -17.603 1.00 43.44 221 ARG A N 1
ATOM 1717 C CA . ARG A 1 221 ? 25.570 13.763 -17.400 1.00 43.44 221 ARG A CA 1
ATOM 1718 C C . ARG A 1 221 ? 25.187 14.374 -18.744 1.00 43.44 221 ARG A C 1
ATOM 1720 O O . ARG A 1 221 ? 24.031 14.730 -18.915 1.00 43.44 221 ARG A O 1
ATOM 1727 N N . THR A 1 222 ? 26.111 14.381 -19.707 1.00 44.59 222 THR A N 1
ATOM 1728 C CA . THR A 1 222 ? 25.931 14.915 -21.066 1.00 44.59 222 THR A CA 1
ATOM 1729 C C . THR A 1 222 ? 24.839 14.177 -21.831 1.00 44.59 222 THR A C 1
ATOM 1731 O O . THR A 1 222 ? 23.988 14.808 -22.452 1.00 44.59 222 THR A O 1
ATOM 1734 N N . HIS A 1 223 ? 24.815 12.844 -21.757 1.00 45.34 223 HIS A N 1
ATOM 1735 C CA . HIS A 1 223 ? 23.794 12.045 -22.431 1.00 45.34 223 HIS A CA 1
ATOM 1736 C C . HIS A 1 223 ? 22.394 12.275 -21.857 1.00 45.34 223 HIS A C 1
ATOM 1738 O O . HIS A 1 223 ? 21.444 12.337 -22.629 1.00 45.34 223 HIS A O 1
ATOM 1744 N N . LEU A 1 224 ? 22.254 12.467 -20.542 1.00 46.75 224 LEU A N 1
ATOM 1745 C CA . LEU A 1 224 ? 20.961 12.715 -19.896 1.00 46.75 224 LEU A CA 1
ATOM 1746 C C . LEU A 1 224 ? 20.489 14.168 -19.999 1.00 46.75 224 LEU A C 1
ATOM 1748 O O . LEU A 1 224 ? 19.290 14.372 -20.170 1.00 46.75 224 LEU A O 1
ATOM 1752 N N . THR A 1 225 ? 21.376 15.173 -20.001 1.00 46.81 225 THR A N 1
ATOM 1753 C CA . THR A 1 225 ? 20.982 16.542 -20.390 1.00 46.81 225 THR A CA 1
ATOM 1754 C C . THR A 1 225 ? 20.618 16.615 -21.861 1.00 46.81 225 THR A C 1
ATOM 1756 O O . THR A 1 225 ? 19.649 17.285 -22.195 1.00 46.81 225 THR A O 1
ATOM 1759 N N . LEU A 1 226 ? 21.328 15.913 -22.750 1.00 48.00 226 LEU A N 1
ATOM 1760 C CA . LEU A 1 226 ? 20.945 15.826 -24.161 1.00 48.00 226 LEU A CA 1
ATOM 1761 C C . LEU A 1 226 ? 19.623 15.082 -24.331 1.00 48.00 226 LEU A C 1
ATOM 1763 O O . LEU A 1 226 ? 18.793 15.534 -25.114 1.00 48.00 226 LEU A O 1
ATOM 1767 N N . PHE A 1 227 ? 19.382 14.005 -23.580 1.00 48.62 227 PHE A N 1
ATOM 1768 C CA . PHE A 1 227 ? 18.096 13.310 -23.571 1.00 48.62 227 PHE A CA 1
ATOM 1769 C C . PHE A 1 227 ? 17.001 14.263 -23.077 1.00 48.62 227 PHE A C 1
ATOM 1771 O O . PHE A 1 227 ? 16.068 14.533 -23.823 1.00 48.62 227 PHE A O 1
ATOM 1778 N N . SER A 1 228 ? 17.160 14.878 -21.901 1.00 48.09 228 SER A N 1
ATOM 1779 C CA . SER A 1 228 ? 16.233 15.868 -21.331 1.00 48.09 228 SER A CA 1
ATOM 1780 C C . SER A 1 228 ? 15.958 17.044 -22.281 1.00 48.09 228 SER A C 1
ATOM 1782 O O . SER A 1 228 ? 14.801 17.365 -22.539 1.00 48.09 228 SER A O 1
ATOM 1784 N N . CYS A 1 229 ? 16.983 17.629 -22.908 1.00 44.41 229 CYS A N 1
ATOM 1785 C CA . CYS A 1 229 ? 16.840 18.701 -23.899 1.00 44.41 229 CYS A CA 1
ATOM 1786 C C . CYS A 1 229 ? 16.152 18.230 -25.187 1.00 44.41 229 CYS A C 1
ATOM 1788 O O . CYS A 1 229 ? 15.305 18.944 -25.722 1.00 44.41 229 CYS A O 1
ATOM 1790 N N . THR A 1 230 ? 16.482 17.035 -25.684 1.00 49.44 230 THR A N 1
ATOM 1791 C CA . THR A 1 230 ? 15.854 16.442 -26.879 1.00 49.44 230 THR A CA 1
ATOM 1792 C C . THR A 1 230 ? 14.392 16.114 -26.606 1.00 49.44 230 THR A C 1
ATOM 1794 O O . THR A 1 230 ? 13.535 16.335 -27.453 1.00 49.44 230 THR A O 1
ATOM 1797 N N . LEU A 1 231 ? 14.082 15.649 -25.401 1.00 49.44 231 LEU A N 1
ATOM 1798 C CA . LEU A 1 231 ? 12.733 15.313 -24.970 1.00 49.44 231 LEU A CA 1
ATOM 1799 C C . LEU A 1 231 ? 11.907 16.546 -24.670 1.00 49.44 231 LEU A C 1
ATOM 1801 O O . LEU A 1 231 ? 10.760 16.581 -25.079 1.00 49.44 231 LEU A O 1
ATOM 1805 N N . SER A 1 232 ? 12.486 17.577 -24.061 1.00 48.66 232 SER A N 1
ATOM 1806 C CA . SER A 1 232 ? 11.846 18.880 -23.885 1.00 48.66 232 SER A CA 1
ATOM 1807 C C . SER A 1 232 ? 11.581 19.551 -25.241 1.00 48.66 232 SER A C 1
ATOM 1809 O O . SER A 1 232 ? 10.486 20.047 -25.490 1.00 48.66 232 SER A O 1
ATOM 1811 N N . SER A 1 233 ? 12.520 19.456 -26.190 1.00 49.56 233 SER A N 1
ATOM 1812 C CA . SER A 1 233 ? 12.345 19.984 -27.554 1.00 49.56 233 SER A CA 1
ATOM 1813 C C . SER A 1 233 ? 11.289 19.212 -28.350 1.00 49.56 233 SER A C 1
ATOM 1815 O O . SER A 1 233 ? 10.401 19.820 -28.947 1.00 49.56 233 SER A O 1
ATOM 1817 N N . ASN A 1 234 ? 11.324 17.876 -28.314 1.00 48.25 234 ASN A N 1
ATOM 1818 C CA . ASN A 1 234 ? 10.302 17.023 -28.925 1.00 48.25 234 ASN A CA 1
ATOM 1819 C C . ASN A 1 234 ? 8.950 17.164 -28.216 1.00 48.25 234 ASN A C 1
ATOM 1821 O O . ASN A 1 234 ? 7.910 17.053 -28.861 1.00 48.25 234 ASN A O 1
ATOM 1825 N N . PHE A 1 235 ? 8.950 17.472 -26.916 1.00 45.94 235 PHE A N 1
ATOM 1826 C CA . PHE A 1 235 ? 7.744 17.735 -26.148 1.00 45.94 235 PHE A CA 1
ATOM 1827 C C . PHE A 1 235 ? 7.066 19.014 -26.604 1.00 45.94 235 PHE A C 1
ATOM 1829 O O . PHE A 1 235 ? 5.886 19.014 -26.951 1.00 45.94 235 PHE A O 1
ATOM 1836 N N . VAL A 1 236 ? 7.835 20.099 -26.663 1.00 45.25 236 VAL A N 1
ATOM 1837 C CA . VAL A 1 236 ? 7.366 21.394 -27.153 1.00 45.25 236 VAL A CA 1
ATOM 1838 C C . VAL A 1 236 ? 6.896 21.271 -28.605 1.00 45.25 236 VAL A C 1
ATOM 1840 O O . VAL A 1 236 ? 5.835 21.795 -28.944 1.00 45.25 236 VAL A O 1
ATOM 1843 N N . ALA A 1 237 ? 7.613 20.519 -29.446 1.00 47.09 237 ALA A N 1
ATOM 1844 C CA . ALA A 1 237 ? 7.213 20.257 -30.827 1.00 47.09 237 ALA A CA 1
ATOM 1845 C C . ALA A 1 237 ? 5.913 19.433 -30.932 1.00 47.09 237 ALA A C 1
ATOM 1847 O O . ALA A 1 237 ? 5.034 19.782 -31.721 1.00 47.09 237 ALA A O 1
ATOM 1848 N N . GLY A 1 238 ? 5.746 18.390 -30.113 1.00 47.47 238 GLY A N 1
ATOM 1849 C CA . GLY A 1 238 ? 4.538 17.559 -30.068 1.00 47.47 238 GLY A CA 1
ATOM 1850 C C . GLY A 1 238 ? 3.298 18.324 -29.592 1.00 47.47 238 GLY A C 1
ATOM 1851 O O . GLY A 1 238 ? 2.239 18.239 -30.215 1.00 47.47 238 GLY A O 1
ATOM 1852 N N . VAL A 1 239 ? 3.441 19.160 -28.557 1.00 42.78 239 VAL A N 1
ATOM 1853 C CA . VAL A 1 239 ? 2.367 20.035 -28.049 1.00 42.78 239 VAL A CA 1
ATOM 1854 C C . VAL A 1 239 ? 1.987 21.113 -29.075 1.00 42.78 239 VAL A C 1
ATOM 1856 O O . VAL A 1 239 ? 0.803 21.387 -29.284 1.00 42.78 239 VAL A O 1
ATOM 1859 N N . GLN A 1 240 ? 2.964 21.698 -29.778 1.00 39.97 240 GLN A N 1
ATOM 1860 C CA . GLN A 1 240 ? 2.722 22.645 -30.878 1.00 39.97 240 GLN A CA 1
ATOM 1861 C C . GLN A 1 240 ? 1.999 21.983 -32.066 1.00 39.97 240 GLN A C 1
ATOM 1863 O O . GLN A 1 240 ? 1.138 22.604 -32.693 1.00 39.97 240 GLN A O 1
ATOM 1868 N N . HIS A 1 241 ? 2.307 20.717 -32.361 1.00 40.94 241 HIS A N 1
ATOM 1869 C CA . HIS A 1 241 ? 1.662 19.958 -33.431 1.00 40.94 241 HIS A CA 1
ATOM 1870 C C . HIS A 1 241 ? 0.211 19.580 -33.079 1.00 40.94 241 HIS A C 1
ATOM 1872 O O . HIS A 1 241 ? -0.679 19.740 -33.915 1.00 40.94 241 HIS A O 1
ATOM 1878 N N . GLN A 1 242 ? -0.077 19.175 -31.836 1.00 39.62 242 GLN A N 1
ATOM 1879 C CA . GLN A 1 242 ? -1.454 18.903 -31.399 1.00 39.62 242 GLN A CA 1
ATOM 1880 C C . GLN A 1 242 ? -2.323 20.167 -31.281 1.00 39.62 242 GLN A C 1
ATOM 1882 O O . GLN A 1 242 ? -3.491 20.136 -31.672 1.00 39.62 242 GLN A O 1
ATOM 1887 N N . ASN A 1 243 ? -1.764 21.308 -30.856 1.00 33.94 243 ASN A N 1
ATOM 1888 C CA . ASN A 1 243 ? -2.492 22.585 -30.874 1.00 33.94 243 ASN A CA 1
ATOM 1889 C C . ASN A 1 243 ? -2.845 23.042 -32.302 1.00 33.94 243 ASN A C 1
ATOM 1891 O O . ASN A 1 243 ? -3.900 23.641 -32.505 1.00 33.94 243 ASN A O 1
ATOM 1895 N N . LYS A 1 244 ? -2.031 22.704 -33.314 1.00 34.84 244 LYS A N 1
ATOM 1896 C CA . LYS A 1 244 ? -2.387 22.921 -34.729 1.00 34.84 244 LYS A CA 1
ATOM 1897 C C . LYS A 1 244 ? -3.508 21.995 -35.212 1.00 34.84 244 LYS A C 1
ATOM 1899 O O . LYS A 1 244 ? -4.377 22.451 -35.951 1.00 34.84 244 LYS A O 1
ATOM 1904 N N . ILE A 1 245 ? -3.530 20.733 -34.776 1.00 35.16 245 ILE A N 1
ATOM 1905 C CA . ILE A 1 245 ? -4.581 19.766 -35.149 1.00 35.16 245 ILE A CA 1
ATOM 1906 C C . ILE A 1 245 ? -5.925 20.115 -34.485 1.00 35.16 245 ILE A C 1
ATOM 1908 O O . ILE A 1 245 ? -6.966 20.014 -35.132 1.00 35.16 245 ILE A O 1
ATOM 1912 N N . SER A 1 246 ? -5.919 20.589 -33.234 1.00 31.27 246 SER A N 1
ATOM 1913 C CA . SER A 1 246 ? -7.137 21.024 -32.530 1.00 31.27 246 SER A CA 1
ATOM 1914 C C . SER A 1 246 ? -7.729 22.315 -33.124 1.00 31.27 246 SER A C 1
ATOM 1916 O O . SER A 1 246 ? -8.946 22.440 -33.257 1.00 31.27 246 SER A O 1
ATOM 1918 N N . CYS A 1 247 ? -6.880 23.237 -33.597 1.00 27.12 247 CYS A N 1
ATOM 1919 C CA . CYS A 1 247 ? -7.327 24.464 -34.269 1.00 27.12 247 CYS A CA 1
ATOM 1920 C C . CYS A 1 247 ? -7.890 24.208 -35.687 1.00 27.12 247 CYS A C 1
ATOM 1922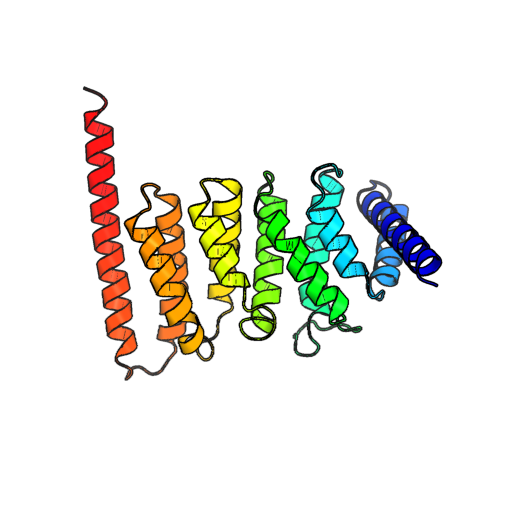 O O . CYS A 1 247 ? -8.761 24.940 -36.144 1.00 27.12 247 CYS A O 1
ATOM 1924 N N . CYS A 1 248 ? -7.472 23.129 -36.365 1.00 28.81 248 CYS A N 1
ATOM 1925 C CA . CYS A 1 248 ? -8.009 22.739 -37.680 1.00 28.81 248 CYS A CA 1
ATOM 1926 C C . CYS A 1 248 ? -9.319 21.927 -37.618 1.00 28.81 248 CYS A C 1
ATOM 1928 O O . CYS A 1 248 ? -9.840 21.552 -38.663 1.00 28.81 248 CYS A O 1
ATOM 1930 N N . ARG A 1 249 ? -9.861 21.636 -36.425 1.00 30.23 249 ARG A N 1
ATOM 1931 C CA . ARG A 1 249 ? -11.171 20.971 -36.253 1.00 30.23 249 ARG A CA 1
ATOM 1932 C C . ARG A 1 249 ? -12.318 21.933 -35.906 1.00 30.23 249 ARG A C 1
ATOM 1934 O O . ARG A 1 249 ? -13.412 21.468 -35.609 1.00 30.23 249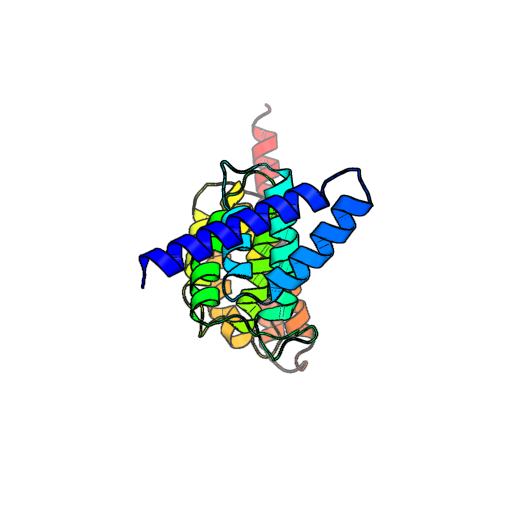 ARG A O 1
ATOM 1941 N N . HIS A 1 250 ? -12.077 23.245 -35.941 1.00 35.03 250 HIS A N 1
ATOM 1942 C CA . HIS A 1 250 ? -13.092 24.287 -35.711 1.00 35.03 250 HIS A CA 1
ATOM 1943 C C . HIS A 1 250 ? -13.245 25.281 -36.881 1.00 35.03 250 HIS A C 1
ATOM 1945 O O . HIS A 1 250 ? -13.694 26.406 -36.675 1.00 35.03 250 HIS A O 1
ATOM 1951 N N . PHE A 1 251 ? -12.930 24.855 -38.106 1.00 32.44 251 PHE A N 1
ATOM 1952 C CA . PHE A 1 251 ? -13.356 25.525 -39.339 1.00 32.44 251 PHE A CA 1
ATOM 1953 C C . PHE A 1 251 ? -13.922 24.510 -40.327 1.00 32.44 251 PHE A C 1
ATOM 1955 O O . PHE A 1 251 ? -13.337 23.407 -40.422 1.00 32.44 251 PHE A O 1
#

Secondary structure (DSSP, 8-state):
-HHHHHHHHHHHHHHHHHHHHHHTSS-HHHHHHHHHHHHHHHTSTTHHHHHHHHHH-TTS-HHHHHHHHHHHHHHHHHHS-TTSTT--SSPPPHHHHHHHHHHGGGGGG-SSHHHHHHHHHHHHHHHHHHTTTT-TTHHHHHHHHHTS--HHHHHHHHHHHHHHHHH--TTTHHHHHHHHHHHHHHHHHH---HHHHHHHHHHHHHHHHHHHTS-TT-THHHHHHHHHHHHHHHHHHHHHHHHHHHHTT--

Radius of gyration: 21.38 Å; chains: 1; bounding box: 51×53×63 Å

InterPro domains:
  IPR001494 Importin-beta, N-terminal domain [PF03810] (34-105)
  IPR001494 Importin-beta, N-terminal domain [PS50166] (34-104)
  IPR001494 Importin-beta, N-terminal domain [SM00913] (34-110)
  IPR011989 Armadillo-like helical [G3DSA:1.25.10.10] (9-247)
  IPR016024 Armadillo-type fold [SSF48371] (14-234)

pLDDT: mean 78.55, std 20.29, range [27.12, 98.19]

Foldseek 3Di:
DVVVVVVVLVVLLVLLLCLLVQCPDPDPVSNVVSVVSLVVSLQDLCSLVSLLVLLLPPVHDPSSNLSSLQVNLVSLQAACDPPHPNHDDDHHDLVNLVNSLVRLLSQQLPPDPSSLLSSLSSLLSNCLPCPPPNPVCLVVSLLCQCVVPRPSSNVSSLSNLLSNLLSQALVNLVVPCVSPVVSLVVCLVVDPDVVSLVSSLSSLVSSLVRVVPPDPPDPVNVVSVVVNVVSVVVSVVSVVVVVVVVVVVPD

Sequence (251 aa):
MAAAADDRNRSLKQALVESLTAILSPDQQARQMAEEQLKVLEVTDEFGVHLAELTIDREGALAIRQLASVILKQYVEAHWTLHGEKFRPPETTDAAKAEIRRLLPGGLQESISKVRSSVAYAISAIAHWDWPEAWPDLFGHLMKALTSGDGNLVHGAMRVLTEFCREVTDIQMPHVAPVILPEMYKIFIHAEVCLQMLCYLSVIEALCATLGTLDPERDCRTHLTLFSCTLSSNFVAGVQHQNKISCCRHF

Organism: NCBI:txid174260